Protein AF-A0A7C5JXA9-F1 (afdb_monomer)

InterPro domains:
  IPR003789 Aspartyl/glutamyl-tRNA amidotransferase subunit B-like [SSF89095] (202-344)
  IPR004115 GAD-like domain superfamily [G3DSA:3.30.1360.30] (1-124)
  IPR004115 GAD-like domain superfamily [SSF55261] (2-124)
  IPR004414 Glutamyl-tRNA(Gln) amidotransferase subunit E [MF_00588] (1-349)
  IPR004414 Glutamyl-tRNA(Gln) amidotransferase subunit E [TIGR00134] (2-346)
  IPR014746 Glutamine synthetase/guanido kinase, catalytic domain [SSF55931] (112-173)
  IPR017959 Aspartyl/glutamyl-tRNA(Asn/Gln) amidotransferase, subunit B /E [PTHR11659] (78-347)
  IPR018027 Asn/Gln amidotransferase [PF02637] (205-344)
  IPR018027 Asn/Gln amidotransferase [SM00845] (204-344)
  IPR023168 Aspartyl/glutamyl-tRNA(Asn/Gln) amidotransferase, C-terminal, domain 2 [G3DSA:1.10.10.410] (286-344)
  IPR029351 GAD domain [PF02938] (19-110)
  IPR042114 Aspartyl/glutamyl-tRNA(Asn/Gln) amidotransferase, C-terminal, domain 1 [G3DSA:1.10.150.380] (173-229)

Solvent-accessible surface area (backbone atoms only — not comparable to full-atom values): 19670 Å² total; per-residue (Å²): 141,70,73,44,83,49,40,76,74,47,73,81,48,67,14,68,67,53,46,55,29,45,77,72,75,23,38,32,39,33,35,80,40,81,70,37,48,66,50,40,54,33,74,78,48,96,96,38,28,47,44,51,56,29,28,48,56,16,44,84,60,36,95,59,64,46,45,52,64,69,51,72,42,82,45,44,49,62,69,50,53,51,52,49,40,59,74,67,66,55,55,94,44,30,25,43,41,37,28,67,27,47,62,72,46,26,51,54,21,52,50,39,30,51,51,47,52,61,38,55,77,77,46,87,74,82,59,37,61,42,82,43,98,87,74,50,69,41,75,72,47,69,58,81,74,86,84,87,83,76,84,70,80,92,56,76,88,83,82,83,50,70,68,59,51,51,52,49,67,73,65,58,78,77,53,70,69,57,50,30,52,44,38,32,72,76,54,68,32,57,65,68,53,33,43,49,31,51,75,69,72,41,45,66,62,47,52,54,41,43,75,70,70,45,58,54,60,55,52,47,43,47,66,50,53,47,50,58,60,40,52,82,81,39,55,54,86,49,51,48,72,64,48,52,53,46,44,52,47,37,41,75,71,64,40,34,23,86,70,25,52,59,60,42,52,50,48,29,23,77,41,57,88,55,50,46,63,57,47,27,59,76,70,56,22,42,47,58,53,71,70,59,50,47,52,53,41,48,50,54,47,63,79,37,45,71,54,34,70,75,43,43,80,75,34,48,68,61,50,49,53,53,40,47,62,77,39,59,23,20,50,50,68,67,59,52,51,52,51,52,52,52,52,52,53,68,72,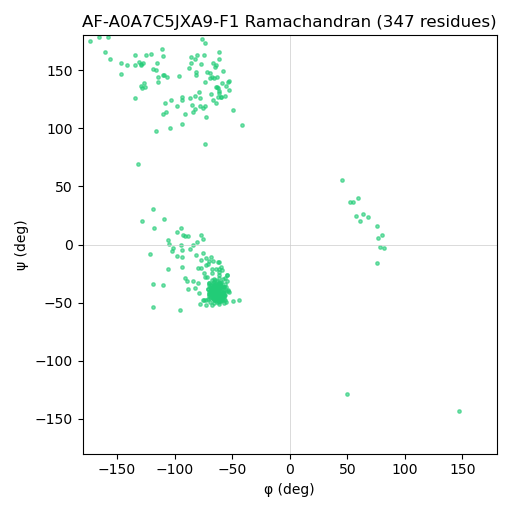64,106

Foldseek 3Di:
DDKDFLQVLCCPFQQPVQVVLVVVVWTKIKDKDALCPPQQQDDPDVVDGVLQQLQLQLVVQAVGKDKPNVPPDNRGDPSSVVVVCVRVVGDPRMMMMMDTHHPVSRVVSVVSSVVSSVVVVVPDDAADWDADPVRDTGGDGHDDDDDDDDDDPVDDDDDCDPVNVVVCVVPPDDDLVVQLVCCCVPQVEDSVLSNQCSVVVVSVLLVVLVVVVDRSNLSSCLVRPLLVVCVVPAQLVLQDSQLVVQLSVCVVVQQWESLCSNQLSNVCRVVVVDHSVVSCVVVVLTADDLVVLLVLLVVLCVVCLVVLQVQQCNCLVVSLVVSCVVCVGHHYSVSNSVSNNVVSVVSND

Organism: Thermococcus litoralis (NCBI:txid2265)

Nearest PDB structures (foldseek):
  1zq1-assembly1_D  TM=9.536E-01  e=1.891E-26  Pyrococcus abyssi
  2d6f-assembly1_D  TM=9.161E-01  e=2.394E-18  Methanothermobacter thermautotrophicus
  2d6f-assembly1_C  TM=8.896E-01  e=1.105E-17  Methanothermobacter thermautotrophicus
  3ip4-assembly1_B  TM=4.953E-01  e=8.836E-10  Staphylococcus aureus subsp. aureus Mu50
  3al0-assembly1_B  TM=5.264E-01  e=2.854E-09  Thermotoga maritima MSB8

Radius of gyration: 37.49 Å; Cα contacts (8 Å, |Δi|>4): 464; chains: 1; bounding box: 79×68×91 Å

Sequence (349 aa):
EEFYDVTDIFSNTGSKIIARALKKGSKVLAIKLPKFRGLIGFEIQPGRRLGTEMADRARKYVKGIFHIDELPNYGITQEEVDKVIERLNLGEFDAFVLVAAEEEIAKKALREVLQRAKEAIRGVPEETRRALPDGNTQYMRPLPGKARMYPETDIPPIFISEELKREILKNLPEYPQARVERYVKEYGIDKSLAQTLVDDERDELFEQLIAMSVKPSLAASILVVVLKGLKKEVPIENITEEHIKDAFKLLLDNRIAKEAFEEIFKELALHPEKTALQVAEEKGLTLLSEEEVEKIVEEVVRENIDVIKAKGMGAMGMLMGRAMAKLRGKADGKLVSQLVRKKIQEFSS

Structure (mmCIF, N/CA/C/O backbone):
data_AF-A0A7C5JXA9-F1
#
_entry.id   AF-A0A7C5JXA9-F1
#
loop_
_atom_site.group_PDB
_atom_site.id
_atom_site.type_symbol
_atom_site.label_atom_id
_atom_site.label_alt_id
_atom_site.label_comp_id
_atom_site.label_asym_id
_atom_site.label_entity_id
_atom_site.label_seq_id
_atom_site.pdbx_PDB_ins_code
_atom_site.Cartn_x
_atom_site.Cartn_y
_atom_site.Cartn_z
_atom_site.occupancy
_atom_site.B_iso_or_equiv
_atom_site.auth_seq_id
_atom_site.auth_comp_id
_atom_site.auth_asym_id
_atom_site.auth_atom_id
_atom_site.pdbx_PDB_model_num
ATOM 1 N N . GLU A 1 1 ? 25.006 -5.377 -38.610 1.00 71.50 1 GLU A N 1
ATOM 2 C CA . GLU A 1 1 ? 24.738 -4.322 -37.609 1.00 71.50 1 GLU A CA 1
ATOM 3 C C . GLU A 1 1 ? 25.428 -3.064 -38.101 1.00 71.50 1 GLU A C 1
ATOM 5 O O . GLU A 1 1 ? 26.555 -2.795 -37.715 1.00 71.50 1 GLU A O 1
ATOM 10 N N . GLU A 1 2 ? 24.807 -2.375 -39.053 1.00 88.94 2 GLU A N 1
ATOM 11 C CA . GLU A 1 2 ? 25.381 -1.167 -39.651 1.00 88.94 2 GLU A CA 1
ATOM 12 C C . GLU A 1 2 ? 24.674 0.052 -39.058 1.00 88.94 2 GLU A C 1
ATOM 14 O O . GLU A 1 2 ? 23.443 0.125 -39.076 1.00 88.94 2 GLU A O 1
ATOM 19 N N . PHE A 1 3 ? 25.456 0.970 -38.488 1.00 94.69 3 PHE 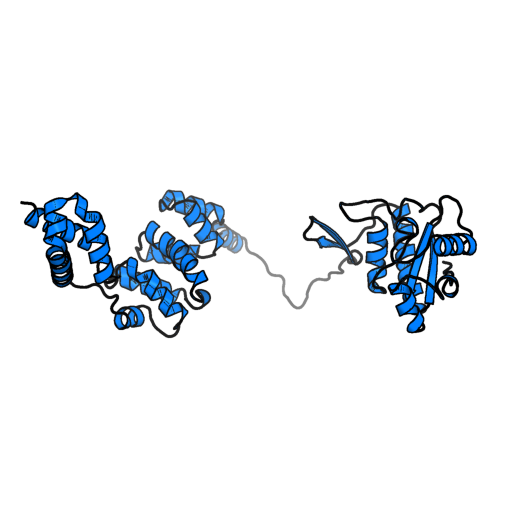A N 1
ATOM 20 C CA . PHE A 1 3 ? 24.978 2.258 -37.990 1.00 94.69 3 PHE A CA 1
ATOM 21 C C . PHE A 1 3 ? 25.482 3.338 -38.939 1.00 94.69 3 PHE A C 1
ATOM 23 O O . PHE A 1 3 ? 26.689 3.467 -39.138 1.00 94.69 3 PHE A O 1
ATOM 30 N N . TYR A 1 4 ? 24.562 4.097 -39.519 1.00 96.00 4 TYR A N 1
ATOM 31 C CA . TYR A 1 4 ? 24.881 5.133 -40.492 1.00 96.00 4 TYR A CA 1
ATOM 32 C C . TYR A 1 4 ? 25.016 6.468 -39.769 1.00 96.00 4 TYR A C 1
ATOM 34 O O . TYR A 1 4 ? 24.114 6.866 -39.030 1.00 96.00 4 TYR A O 1
ATOM 42 N N . ASP A 1 5 ? 26.137 7.155 -39.970 1.00 95.94 5 ASP A N 1
ATOM 43 C CA . ASP A 1 5 ? 26.289 8.533 -39.512 1.00 95.94 5 ASP A CA 1
ATOM 44 C C . ASP A 1 5 ? 25.490 9.449 -40.448 1.00 95.94 5 ASP A C 1
ATOM 46 O O . ASP A 1 5 ? 25.725 9.502 -41.657 1.00 95.94 5 ASP A O 1
ATOM 50 N N . VAL A 1 6 ? 24.486 10.116 -39.886 1.00 96.06 6 VAL A N 1
ATOM 51 C CA . VAL A 1 6 ? 23.594 11.038 -40.600 1.00 96.06 6 VAL A CA 1
ATOM 52 C C . VAL A 1 6 ? 23.701 12.457 -40.041 1.00 96.06 6 VAL A C 1
ATOM 54 O O . VAL A 1 6 ? 22.847 13.295 -40.311 1.00 96.06 6 VAL A O 1
ATOM 57 N N . THR A 1 7 ? 24.740 12.737 -39.248 1.00 94.88 7 THR A N 1
ATOM 58 C CA . THR A 1 7 ? 24.929 14.006 -38.529 1.00 94.88 7 THR A CA 1
ATOM 59 C C . THR A 1 7 ? 24.895 15.218 -39.463 1.00 94.88 7 THR A C 1
ATOM 61 O O . THR A 1 7 ? 24.274 16.229 -39.137 1.00 94.88 7 THR A O 1
ATOM 64 N N . ASP A 1 8 ? 25.501 15.113 -40.644 1.00 94.00 8 ASP A N 1
ATOM 65 C CA . ASP A 1 8 ? 25.575 16.184 -41.640 1.00 94.00 8 ASP A CA 1
ATOM 66 C C . ASP A 1 8 ? 24.194 16.619 -42.159 1.00 94.00 8 ASP A C 1
ATOM 68 O O . ASP A 1 8 ? 23.986 17.818 -42.359 1.00 94.00 8 ASP A O 1
ATOM 72 N N . ILE A 1 9 ? 23.227 15.696 -42.275 1.00 94.25 9 ILE A N 1
ATOM 73 C CA . ILE A 1 9 ? 21.845 16.005 -42.694 1.00 94.25 9 ILE A CA 1
ATOM 74 C C . ILE A 1 9 ? 21.184 16.978 -41.710 1.00 94.25 9 ILE A C 1
ATOM 76 O O . ILE A 1 9 ? 20.426 17.852 -42.123 1.00 94.25 9 ILE A O 1
ATOM 80 N N . PHE A 1 10 ? 21.522 16.874 -40.422 1.00 93.81 10 PHE A N 1
ATOM 81 C CA . PHE A 1 10 ? 20.908 17.650 -39.346 1.00 93.81 10 PHE A CA 1
ATOM 82 C C . PHE A 1 10 ? 21.714 18.887 -38.927 1.00 93.81 10 PHE A C 1
ATOM 84 O O . PHE A 1 10 ? 21.387 19.514 -37.919 1.00 93.81 10 PHE A O 1
ATOM 91 N N . SER A 1 11 ? 22.744 19.278 -39.686 1.00 87.06 11 SER A N 1
ATOM 92 C CA . SER A 1 11 ? 23.621 20.412 -39.339 1.00 87.06 11 SER A CA 1
ATOM 93 C C . SER A 1 11 ? 22.858 21.728 -39.122 1.00 87.06 11 SER A C 1
ATOM 95 O O . SER A 1 11 ? 23.221 22.513 -38.250 1.00 87.06 11 SER A O 1
ATOM 97 N N . ASN A 1 12 ? 21.770 21.936 -39.874 1.00 87.88 12 ASN A N 1
ATOM 98 C CA . ASN A 1 12 ? 20.908 23.122 -39.807 1.00 87.88 12 ASN A CA 1
ATOM 99 C C . ASN A 1 12 ? 19.460 22.783 -39.411 1.00 87.88 12 ASN A C 1
ATOM 101 O O . ASN A 1 12 ? 18.526 23.460 -39.839 1.00 87.88 12 ASN A O 1
ATOM 105 N N . THR A 1 13 ? 19.261 21.730 -38.615 1.00 90.44 13 THR A N 1
ATOM 106 C CA . THR A 1 13 ? 17.910 21.250 -38.301 1.00 90.44 13 THR A CA 1
ATOM 107 C C . THR A 1 13 ? 17.088 22.212 -37.448 1.00 90.44 13 THR A C 1
ATOM 109 O O . THR A 1 13 ? 17.591 22.846 -36.514 1.00 90.44 13 THR A O 1
ATOM 112 N N . GLY A 1 14 ? 15.781 22.264 -37.722 1.00 88.19 14 GLY A N 1
ATOM 113 C CA . GLY A 1 14 ? 14.794 22.952 -36.885 1.00 88.19 14 GLY A CA 1
ATOM 114 C C . GLY A 1 14 ? 14.540 22.248 -35.545 1.00 88.19 14 GLY A C 1
ATOM 115 O O . GLY A 1 14 ? 13.965 22.839 -34.622 1.00 88.19 14 GLY A O 1
ATOM 116 N N . SER A 1 15 ? 14.987 20.996 -35.391 1.00 92.44 15 SER A N 1
ATOM 117 C CA . SER A 1 15 ? 14.797 20.228 -34.166 1.00 92.44 15 SER A CA 1
ATOM 118 C C . SER A 1 15 ? 15.696 20.729 -33.037 1.00 92.44 15 SER A C 1
ATOM 120 O O . SER A 1 15 ? 16.905 20.489 -32.995 1.00 92.44 15 SER A O 1
ATOM 122 N N . LYS A 1 16 ? 15.083 21.359 -32.027 1.00 92.00 16 LYS A N 1
ATOM 123 C CA . LYS A 1 16 ? 15.790 21.833 -30.822 1.00 92.00 16 LYS A CA 1
ATOM 124 C C . LYS A 1 16 ? 16.522 20.709 -30.082 1.00 92.00 16 LYS A C 1
ATOM 126 O O . LYS A 1 16 ? 17.511 20.983 -29.404 1.00 92.00 16 LYS A O 1
ATOM 131 N N . ILE A 1 17 ? 16.026 19.473 -30.160 1.00 91.00 17 ILE A N 1
ATOM 132 C CA . ILE A 1 17 ? 16.600 18.320 -29.454 1.00 91.00 17 ILE A CA 1
ATOM 133 C C . ILE A 1 17 ? 17.916 17.914 -30.121 1.00 91.00 17 ILE A C 1
ATOM 135 O O . ILE A 1 17 ? 18.947 17.863 -29.448 1.00 91.00 17 ILE A O 1
ATOM 139 N N . ILE A 1 18 ? 17.892 17.710 -31.441 1.00 91.62 18 ILE A N 1
ATOM 140 C CA . ILE A 1 18 ? 19.070 17.317 -32.220 1.00 91.62 18 ILE A CA 1
ATOM 141 C C . ILE A 1 18 ? 20.102 18.449 -32.241 1.00 91.62 18 ILE A C 1
ATOM 143 O O . ILE A 1 18 ? 21.260 18.218 -31.903 1.00 91.62 18 ILE A O 1
ATOM 147 N N . ALA A 1 19 ? 19.687 19.695 -32.496 1.00 91.62 19 ALA A N 1
ATOM 148 C CA . ALA A 1 19 ? 20.597 20.843 -32.507 1.00 91.62 19 ALA A CA 1
ATOM 149 C C . ALA A 1 19 ? 21.341 21.026 -31.169 1.00 91.62 19 ALA A C 1
ATOM 151 O O . ALA A 1 19 ? 22.521 21.379 -31.140 1.00 91.62 19 ALA A O 1
ATOM 152 N N . ARG A 1 20 ? 20.680 20.759 -30.031 1.00 91.19 20 ARG A N 1
ATOM 153 C CA . ARG A 1 20 ? 21.328 20.785 -28.707 1.00 91.19 20 ARG A CA 1
ATOM 154 C C . ARG A 1 20 ? 22.328 19.650 -28.515 1.00 91.19 20 ARG A C 1
ATOM 156 O O . ARG A 1 20 ? 23.333 19.873 -27.847 1.00 91.19 20 ARG A O 1
ATOM 163 N N . ALA A 1 21 ? 22.050 18.459 -29.043 1.00 90.31 21 ALA A N 1
ATOM 164 C CA . ALA A 1 21 ? 22.989 17.343 -29.001 1.00 90.31 21 ALA A CA 1
ATOM 165 C C . ALA A 1 21 ? 24.238 17.662 -29.843 1.00 90.31 21 ALA A C 1
ATOM 167 O O . ALA A 1 21 ? 25.355 17.576 -29.337 1.00 90.31 21 ALA A O 1
ATOM 168 N N . LEU A 1 22 ? 24.054 18.148 -31.075 1.00 91.19 22 LEU A N 1
ATOM 169 C CA . LEU A 1 22 ? 25.149 18.514 -31.981 1.00 91.19 22 LEU A CA 1
ATOM 170 C C . LEU A 1 22 ? 26.058 19.608 -31.402 1.00 91.19 22 LEU A C 1
ATOM 172 O O . LEU A 1 22 ? 27.278 19.482 -31.443 1.00 91.19 22 LEU A O 1
ATOM 176 N N . LYS A 1 23 ? 25.489 20.636 -30.753 1.00 90.56 23 LYS A N 1
ATOM 177 C CA . LYS A 1 23 ? 26.272 21.681 -30.057 1.00 90.56 23 LYS A CA 1
ATOM 178 C C . LYS A 1 23 ? 27.184 21.146 -28.948 1.00 90.56 23 LYS A C 1
ATOM 180 O O . LYS A 1 23 ? 28.132 21.823 -28.571 1.00 90.56 23 LYS A O 1
ATOM 185 N N . LYS A 1 24 ? 26.895 19.958 -28.411 1.00 89.31 24 LYS A N 1
ATOM 186 C CA . LYS A 1 24 ? 27.712 19.279 -27.394 1.00 89.31 24 LYS A CA 1
ATOM 187 C C . LYS A 1 24 ? 28.732 18.306 -27.998 1.00 89.31 24 LYS A C 1
ATOM 189 O O . LYS A 1 24 ? 29.322 17.533 -27.253 1.00 89.31 24 LYS A O 1
ATOM 194 N N . GLY A 1 25 ? 28.905 18.296 -29.322 1.00 88.62 25 GLY A N 1
ATOM 195 C CA . GLY A 1 25 ? 29.781 17.351 -30.021 1.00 88.62 25 GLY A CA 1
ATOM 196 C C . GLY A 1 25 ? 29.205 15.936 -30.143 1.00 88.62 25 GLY A C 1
ATOM 197 O O . GLY A 1 25 ? 29.945 14.996 -30.410 1.00 88.62 25 GLY A O 1
ATOM 198 N N . SER A 1 26 ? 27.897 15.758 -29.920 1.00 93.75 26 SER A N 1
ATOM 199 C CA . SER A 1 26 ? 27.219 14.478 -30.170 1.00 93.75 26 SER A CA 1
ATOM 200 C C . SER A 1 26 ? 27.012 14.236 -31.666 1.00 93.75 26 SER A C 1
ATOM 202 O O . SER A 1 26 ? 27.042 15.176 -32.458 1.00 93.75 26 SER A O 1
ATOM 204 N N . LYS A 1 27 ? 26.737 12.984 -32.037 1.00 94.81 27 LYS A N 1
ATOM 205 C CA . LYS A 1 27 ? 26.409 12.573 -33.407 1.00 94.81 27 LYS A CA 1
ATOM 206 C C . LYS A 1 27 ? 24.943 12.172 -33.525 1.00 94.81 27 LYS A C 1
ATOM 208 O O . LYS A 1 27 ? 24.283 11.882 -32.523 1.00 94.81 27 LYS A O 1
ATOM 213 N N . VAL A 1 28 ? 24.440 12.137 -34.755 1.00 96.31 28 VAL A N 1
ATOM 214 C CA . VAL A 1 28 ? 23.142 11.540 -35.083 1.00 96.31 28 VAL A CA 1
ATOM 215 C C . VAL A 1 28 ? 23.403 10.271 -35.870 1.00 96.31 28 VAL A C 1
ATOM 217 O O . VAL A 1 28 ? 23.894 10.316 -36.995 1.00 96.31 28 VAL A O 1
ATOM 220 N N . LEU A 1 29 ? 23.088 9.135 -35.257 1.00 97.44 29 LEU A N 1
ATOM 221 C CA . LEU A 1 29 ? 23.235 7.829 -35.884 1.00 97.44 29 LEU A CA 1
ATOM 222 C C . LEU A 1 29 ? 21.866 7.274 -36.258 1.00 97.44 29 LEU A C 1
ATOM 224 O O . LEU A 1 29 ? 20.896 7.443 -35.515 1.00 97.44 29 LEU A O 1
ATOM 228 N N . ALA A 1 30 ? 21.815 6.579 -37.387 1.00 97.12 30 ALA A N 1
ATOM 229 C CA . ALA A 1 30 ? 20.631 5.924 -37.910 1.00 97.12 30 ALA A CA 1
ATOM 230 C C . ALA A 1 30 ? 20.839 4.412 -38.027 1.00 97.12 30 ALA A C 1
ATOM 232 O O . ALA A 1 30 ? 21.949 3.935 -38.273 1.00 97.12 30 ALA A O 1
ATOM 233 N N . ILE A 1 31 ? 19.750 3.657 -37.910 1.00 96.88 31 ILE A N 1
ATOM 234 C CA . ILE A 1 31 ? 19.709 2.239 -38.266 1.00 96.88 31 ILE A CA 1
ATOM 235 C C . ILE A 1 31 ? 18.568 1.964 -39.240 1.00 96.88 31 ILE A C 1
ATOM 237 O O . ILE A 1 31 ? 17.464 2.478 -39.063 1.00 96.88 31 ILE A O 1
ATOM 241 N N . LYS A 1 32 ? 18.836 1.124 -40.243 1.00 96.75 32 LYS A N 1
ATOM 242 C CA . LYS A 1 32 ? 17.836 0.588 -41.171 1.00 96.75 32 LYS A CA 1
ATOM 243 C C . LYS A 1 32 ? 17.124 -0.616 -40.549 1.00 96.75 32 LYS A C 1
ATOM 245 O O . LYS A 1 32 ? 17.775 -1.573 -40.133 1.00 96.75 32 LYS A O 1
ATOM 250 N N . LEU A 1 33 ? 15.793 -0.590 -40.536 1.00 96.38 33 LEU A N 1
ATOM 251 C CA . LEU A 1 33 ? 14.917 -1.698 -40.150 1.00 96.38 33 LEU A CA 1
ATOM 252 C C . LEU A 1 33 ? 14.084 -2.127 -41.374 1.00 96.38 33 LEU A C 1
ATOM 254 O O . LEU A 1 33 ? 13.076 -1.487 -41.686 1.00 96.38 33 LEU A O 1
ATOM 258 N N . PRO A 1 34 ? 14.501 -3.178 -42.105 1.00 95.75 34 PRO A N 1
ATOM 259 C CA . PRO A 1 34 ? 13.807 -3.593 -43.319 1.00 95.75 34 PRO A CA 1
ATOM 260 C C . PRO A 1 34 ? 12.371 -4.050 -43.048 1.00 95.75 34 PRO A C 1
ATOM 262 O O . PRO A 1 34 ? 12.151 -4.826 -42.121 1.00 95.75 34 PRO A O 1
ATOM 265 N N . LYS A 1 35 ? 11.411 -3.624 -43.876 1.00 96.19 35 LYS A N 1
ATOM 266 C CA . LYS A 1 35 ? 9.973 -3.965 -43.756 1.00 96.19 35 LYS A CA 1
ATOM 267 C C . LYS A 1 35 ? 9.270 -3.528 -42.453 1.00 96.19 35 LYS A C 1
ATOM 269 O O . LYS A 1 35 ? 8.227 -4.082 -42.117 1.00 96.19 35 LYS A O 1
ATOM 274 N N . PHE A 1 36 ? 9.817 -2.562 -41.710 1.00 97.12 36 PHE A N 1
ATOM 275 C CA . PHE A 1 36 ? 9.216 -2.056 -40.463 1.00 97.12 36 PHE A CA 1
ATOM 276 C C . PHE A 1 36 ? 8.340 -0.804 -40.638 1.00 97.12 36 PHE A C 1
ATOM 278 O O . PHE A 1 36 ? 7.792 -0.314 -39.650 1.00 97.12 36 PHE A O 1
ATOM 285 N N . ARG A 1 37 ? 8.198 -0.266 -41.855 1.00 96.44 37 ARG A N 1
ATOM 286 C CA . ARG A 1 37 ? 7.430 0.966 -42.084 1.00 96.44 37 ARG A CA 1
ATOM 287 C C . ARG A 1 37 ? 5.951 0.779 -41.747 1.00 96.44 37 ARG A C 1
ATOM 289 O O . ARG A 1 37 ? 5.355 -0.238 -42.090 1.00 96.44 37 ARG A O 1
ATOM 296 N N . GLY A 1 38 ? 5.375 1.751 -41.048 1.00 95.44 38 GLY A N 1
ATOM 297 C CA . GLY A 1 38 ? 4.012 1.721 -40.512 1.00 95.44 38 GLY A CA 1
ATOM 298 C C . GLY A 1 38 ? 3.837 0.840 -39.270 1.00 95.44 38 GLY A C 1
ATOM 299 O O . GLY A 1 38 ? 2.845 0.990 -38.559 1.00 95.44 38 GLY A O 1
ATOM 300 N N . LEU A 1 39 ? 4.788 -0.053 -38.969 1.00 96.56 39 LEU A N 1
ATOM 301 C CA . LEU A 1 39 ? 4.708 -0.966 -37.827 1.00 96.56 39 LEU A CA 1
ATOM 302 C C . LEU A 1 39 ? 5.300 -0.359 -36.556 1.00 96.56 39 LEU A C 1
ATOM 304 O O . LEU A 1 39 ? 4.823 -0.661 -35.465 1.00 96.56 39 LEU A O 1
ATOM 308 N N . ILE A 1 40 ? 6.316 0.504 -36.661 1.00 96.81 40 ILE A N 1
ATOM 309 C CA . ILE A 1 40 ? 6.914 1.161 -35.488 1.00 96.81 40 ILE A CA 1
ATOM 310 C C . ILE A 1 40 ? 5.904 2.149 -34.891 1.00 96.81 40 ILE A C 1
ATOM 312 O O . ILE A 1 40 ? 5.738 2.216 -33.673 1.00 96.81 40 ILE A O 1
ATOM 316 N N . GLY A 1 41 ? 5.177 2.865 -35.749 1.00 96.31 41 GLY A N 1
ATOM 317 C CA . GLY A 1 41 ? 4.094 3.768 -35.361 1.00 96.31 41 GLY A CA 1
ATOM 318 C C . GLY A 1 41 ? 2.787 3.076 -34.959 1.00 96.31 41 GLY A C 1
ATOM 319 O O . GLY A 1 41 ? 1.879 3.756 -34.481 1.00 96.31 41 GLY A O 1
ATOM 320 N N . PHE A 1 42 ? 2.677 1.754 -35.123 1.00 96.75 42 PHE A N 1
AT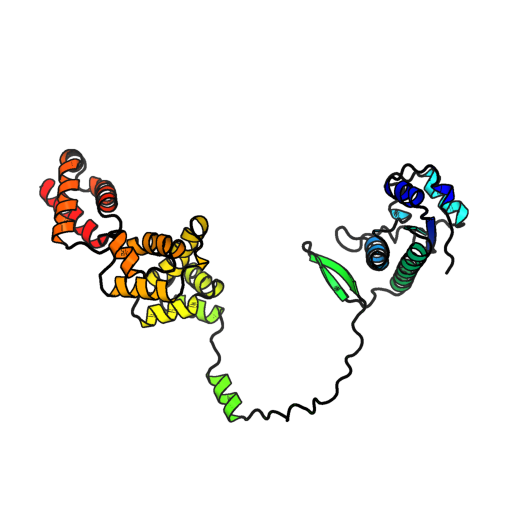OM 321 C CA . PHE A 1 42 ? 1.452 1.019 -34.820 1.00 96.75 42 PHE A CA 1
ATOM 322 C C . PHE A 1 42 ? 1.174 1.000 -33.314 1.00 96.75 42 PHE A C 1
ATOM 324 O O . PHE A 1 42 ? 2.049 0.674 -32.505 1.00 96.75 42 PHE A O 1
ATOM 331 N N . GLU A 1 43 ? -0.053 1.357 -32.943 1.00 97.12 43 GLU A N 1
ATOM 332 C CA . GLU A 1 43 ? -0.506 1.404 -31.557 1.00 97.12 43 GLU A CA 1
ATOM 333 C C . GLU A 1 43 ? -0.819 -0.007 -31.047 1.00 97.12 43 GLU A C 1
ATOM 335 O O . GLU A 1 43 ? -1.662 -0.712 -31.595 1.00 97.12 43 GLU A O 1
ATOM 340 N N . ILE A 1 44 ? -0.105 -0.430 -30.003 1.00 96.25 44 ILE A N 1
ATOM 341 C CA . ILE A 1 44 ? -0.197 -1.780 -29.421 1.00 96.25 44 ILE A CA 1
ATOM 342 C C . ILE A 1 44 ? -0.952 -1.793 -28.086 1.00 96.25 44 ILE A C 1
ATOM 344 O O . ILE A 1 44 ? -1.440 -2.836 -27.660 1.00 96.25 44 ILE A O 1
ATOM 348 N N . GLN A 1 45 ? -1.029 -0.642 -27.418 1.00 95.69 45 GLN A N 1
ATOM 349 C CA . GLN A 1 45 ? -1.842 -0.378 -26.231 1.00 95.69 45 GLN A CA 1
ATOM 350 C C . GLN A 1 45 ? -2.303 1.084 -26.296 1.00 95.69 45 GLN A C 1
ATOM 352 O O . GLN A 1 45 ? -1.598 1.877 -26.920 1.00 95.69 45 GLN A O 1
ATOM 357 N N . PRO A 1 46 ? -3.411 1.475 -25.640 1.00 96.81 46 PRO A N 1
ATOM 358 C CA . PRO A 1 46 ? -3.870 2.863 -25.635 1.00 96.81 46 PRO A CA 1
ATOM 359 C C . PRO A 1 46 ? -2.739 3.845 -25.290 1.00 96.81 46 PRO A C 1
ATOM 361 O O . PRO A 1 46 ? -2.173 3.795 -24.198 1.00 96.81 46 PRO A O 1
ATOM 364 N N . GLY A 1 47 ? -2.370 4.708 -26.239 1.00 94.50 47 GLY A N 1
ATOM 365 C CA . GLY A 1 47 ? -1.297 5.696 -26.096 1.00 94.50 47 GLY A CA 1
ATOM 366 C C . GLY A 1 47 ? 0.140 5.159 -26.208 1.00 94.50 47 GLY A C 1
ATOM 367 O O . GLY A 1 47 ? 1.084 5.930 -26.018 1.00 94.50 47 GLY A O 1
ATOM 368 N N . ARG A 1 48 ? 0.348 3.874 -26.531 1.00 96.44 48 ARG A N 1
ATOM 369 C CA . ARG A 1 48 ? 1.676 3.249 -26.677 1.00 96.44 48 ARG A CA 1
ATOM 370 C C . ARG A 1 48 ? 1.819 2.508 -28.003 1.00 96.44 48 ARG A C 1
ATOM 372 O O . ARG A 1 48 ? 0.976 1.709 -28.399 1.00 96.44 48 ARG A O 1
ATOM 379 N N . ARG A 1 49 ? 2.953 2.725 -28.664 1.00 97.50 49 ARG A N 1
ATOM 380 C CA . ARG A 1 49 ? 3.282 2.153 -29.978 1.00 97.50 49 ARG A CA 1
ATOM 381 C C . ARG A 1 49 ? 4.406 1.133 -29.870 1.00 97.50 49 ARG A C 1
ATOM 383 O O . ARG A 1 49 ? 5.116 1.097 -28.863 1.00 97.50 49 ARG A O 1
ATOM 390 N N . LEU A 1 50 ? 4.652 0.363 -30.928 1.00 97.31 50 LEU A N 1
ATOM 391 C CA . LEU A 1 50 ? 5.856 -0.473 -31.000 1.00 97.31 50 LEU A CA 1
ATOM 392 C C . LEU A 1 50 ? 7.142 0.365 -30.837 1.00 97.31 50 LEU A C 1
ATOM 394 O O . LEU A 1 50 ? 8.080 -0.055 -30.157 1.00 97.31 50 LEU A O 1
ATOM 398 N N . GLY A 1 51 ? 7.159 1.587 -31.373 1.00 97.00 51 GLY A N 1
ATOM 399 C CA . GLY A 1 51 ? 8.226 2.567 -31.167 1.00 97.00 51 GLY A CA 1
ATOM 400 C C . GLY A 1 51 ? 8.419 2.950 -29.699 1.00 97.00 51 GLY A C 1
ATOM 401 O O . GLY A 1 51 ? 9.552 3.146 -29.265 1.00 97.00 51 GLY A O 1
ATOM 402 N N . THR A 1 52 ? 7.352 2.958 -28.892 1.00 96.94 52 THR A N 1
ATOM 403 C CA . THR A 1 52 ? 7.442 3.165 -27.438 1.00 96.94 52 THR A CA 1
ATOM 404 C C . THR A 1 52 ? 8.206 2.024 -26.757 1.00 96.94 52 THR A C 1
ATOM 406 O O . THR A 1 52 ? 9.018 2.282 -25.873 1.00 96.94 52 THR A O 1
ATOM 409 N N . GLU A 1 53 ? 8.024 0.777 -27.199 1.00 97.06 53 GLU A N 1
ATOM 410 C CA . GLU A 1 53 ? 8.767 -0.382 -26.676 1.00 97.06 53 GLU A CA 1
ATOM 411 C C . GLU A 1 53 ? 10.249 -0.347 -27.061 1.00 97.06 53 GLU A C 1
ATOM 413 O O . GLU A 1 53 ? 11.125 -0.642 -26.244 1.00 97.06 53 GLU A O 1
ATOM 418 N N . MET A 1 54 ? 10.547 0.059 -28.298 1.00 97.19 54 MET A N 1
ATOM 419 C CA . MET A 1 54 ? 11.924 0.285 -28.746 1.00 97.19 54 MET A CA 1
ATOM 420 C C . MET A 1 54 ? 12.588 1.415 -27.948 1.00 97.19 54 MET A C 1
ATOM 422 O O . MET A 1 54 ? 13.735 1.281 -27.517 1.00 97.19 54 MET A O 1
ATOM 426 N N . ALA A 1 55 ? 11.854 2.501 -27.694 1.00 96.81 55 ALA A N 1
ATOM 427 C CA . ALA A 1 55 ? 12.321 3.622 -26.891 1.00 96.81 55 ALA A CA 1
ATOM 428 C C . ALA A 1 55 ? 12.570 3.221 -25.430 1.00 96.81 55 ALA A C 1
ATOM 430 O O . ALA A 1 55 ? 13.573 3.635 -24.853 1.00 96.81 55 ALA A O 1
ATOM 431 N N . ASP A 1 56 ? 11.705 2.398 -24.831 1.00 96.56 56 ASP A N 1
ATOM 432 C CA . ASP A 1 56 ? 11.869 1.936 -23.449 1.00 96.56 56 ASP A CA 1
ATOM 433 C C . ASP A 1 56 ? 13.125 1.062 -23.278 1.00 96.56 56 ASP A C 1
ATOM 435 O O . ASP A 1 56 ? 13.843 1.211 -22.288 1.00 96.56 56 ASP A O 1
ATOM 439 N N . ARG A 1 57 ? 13.456 0.218 -24.264 1.00 94.81 57 ARG A N 1
ATOM 440 C CA . ARG A 1 57 ? 14.714 -0.556 -24.296 1.00 94.81 57 ARG A CA 1
ATOM 441 C C . ARG A 1 57 ? 15.934 0.353 -24.447 1.00 94.81 57 ARG A C 1
ATOM 443 O O . ARG A 1 57 ? 16.909 0.230 -23.703 1.00 94.81 57 ARG A O 1
ATOM 450 N N . ALA A 1 58 ? 15.848 1.327 -25.351 1.00 96.12 58 ALA A N 1
ATOM 451 C CA . ALA A 1 58 ? 16.891 2.324 -25.562 1.00 96.12 58 ALA A CA 1
ATOM 452 C C . ALA A 1 58 ? 17.067 3.279 -24.367 1.00 96.12 58 ALA A C 1
ATOM 454 O O . ALA A 1 58 ? 18.144 3.865 -24.210 1.00 96.12 58 ALA A O 1
ATOM 455 N N . ARG A 1 59 ? 16.054 3.414 -23.491 1.00 94.25 59 ARG A N 1
ATOM 456 C CA . ARG A 1 59 ? 16.060 4.366 -22.368 1.00 94.25 59 ARG A CA 1
ATOM 457 C C . ARG A 1 59 ? 17.184 4.127 -21.360 1.00 94.25 59 ARG A C 1
ATOM 459 O O . ARG A 1 59 ? 17.598 5.046 -20.658 1.00 94.25 59 ARG A O 1
ATOM 466 N N . LYS A 1 60 ? 17.739 2.913 -21.342 1.00 90.94 60 LYS A N 1
ATOM 467 C CA . LYS A 1 60 ? 18.954 2.581 -20.590 1.00 90.94 60 LYS A CA 1
ATOM 468 C C . LYS A 1 60 ? 20.151 3.471 -20.962 1.00 90.94 60 LYS A C 1
ATOM 470 O O . LYS A 1 60 ? 21.027 3.683 -20.129 1.00 90.94 60 LYS A O 1
ATOM 475 N N . TYR A 1 61 ? 20.194 3.970 -22.197 1.00 94.06 61 TYR A N 1
ATOM 476 C CA . TYR A 1 61 ? 21.316 4.732 -22.745 1.00 94.06 61 TYR A CA 1
ATOM 477 C C . TYR A 1 61 ? 20.931 6.159 -23.155 1.00 94.06 61 TYR A C 1
ATOM 479 O O . TYR A 1 61 ? 21.744 7.069 -23.020 1.00 94.06 61 TYR A O 1
ATOM 487 N N . VAL A 1 62 ? 19.706 6.381 -23.643 1.00 95.12 62 VAL A N 1
ATOM 488 C CA . VAL A 1 62 ? 19.266 7.680 -24.187 1.00 95.12 62 VAL A CA 1
ATOM 489 C C . VAL A 1 62 ? 17.893 8.092 -23.672 1.00 95.12 62 VAL A C 1
ATOM 491 O O . VAL A 1 62 ? 17.146 7.283 -23.152 1.00 95.12 62 VAL A O 1
ATOM 494 N N . LYS A 1 63 ? 17.519 9.369 -23.800 1.00 89.88 63 LYS A N 1
ATOM 495 C CA . LYS A 1 63 ? 16.202 9.838 -23.317 1.00 89.88 63 LYS A CA 1
ATOM 496 C C . LYS A 1 63 ? 15.035 9.392 -24.201 1.00 89.88 63 LYS A C 1
ATOM 498 O O . LYS A 1 63 ? 13.917 9.252 -23.709 1.00 89.88 63 LYS A O 1
ATOM 503 N N . GLY A 1 64 ? 15.301 9.182 -25.483 1.00 92.69 64 GLY A N 1
ATOM 504 C CA . GLY A 1 64 ? 14.326 8.798 -26.490 1.00 92.69 64 GLY A CA 1
ATOM 505 C C . GLY A 1 64 ? 15.016 8.500 -27.815 1.00 92.69 64 GLY A C 1
ATOM 506 O O . GLY A 1 64 ? 16.229 8.682 -27.949 1.00 92.69 64 GLY A O 1
ATOM 507 N N . ILE A 1 65 ? 14.223 8.037 -28.767 1.00 96.62 65 ILE A N 1
ATOM 508 C CA . ILE A 1 65 ? 14.618 7.736 -30.143 1.00 96.62 65 ILE A CA 1
ATOM 509 C C . ILE A 1 65 ? 13.697 8.526 -31.073 1.00 96.62 65 ILE A C 1
ATOM 511 O O . ILE A 1 65 ? 12.642 8.966 -30.620 1.00 96.62 65 ILE A O 1
ATOM 515 N N . PHE A 1 66 ? 14.087 8.685 -32.335 1.00 96.88 66 PHE A N 1
ATOM 516 C CA . PHE A 1 66 ? 13.177 9.150 -33.382 1.00 96.88 66 PHE A CA 1
ATOM 517 C C . PHE A 1 66 ? 12.975 8.042 -34.407 1.00 96.88 66 PHE A C 1
ATOM 519 O O . PHE A 1 66 ? 13.950 7.383 -34.756 1.00 96.88 66 PHE A O 1
ATOM 526 N N . HIS A 1 67 ? 11.772 7.820 -34.924 1.00 97.06 67 HIS A N 1
ATOM 527 C CA . HIS A 1 67 ? 11.551 6.818 -35.974 1.00 97.06 67 HIS A CA 1
ATOM 528 C C . HIS A 1 67 ? 10.743 7.357 -37.150 1.00 97.06 67 HIS A C 1
ATOM 530 O O . HIS A 1 67 ? 9.984 8.305 -37.013 1.00 97.06 67 HIS A O 1
ATOM 536 N N . ILE A 1 68 ? 10.881 6.735 -38.321 1.00 96.25 68 ILE A N 1
ATOM 537 C CA . ILE A 1 68 ? 10.240 7.229 -39.550 1.00 96.25 68 ILE A CA 1
ATOM 538 C C . ILE A 1 68 ? 8.719 7.437 -39.407 1.00 96.25 68 ILE A C 1
ATOM 540 O O . ILE A 1 68 ? 8.211 8.446 -39.869 1.00 96.25 68 ILE A O 1
ATOM 544 N N . ASP A 1 69 ? 8.005 6.540 -38.715 1.00 95.44 69 ASP A N 1
ATOM 545 C CA . ASP A 1 69 ? 6.533 6.600 -38.631 1.00 95.44 69 ASP A CA 1
ATOM 546 C C . ASP A 1 69 ? 5.979 7.735 -37.745 1.00 95.44 69 ASP A C 1
ATOM 548 O O . ASP A 1 69 ? 4.776 7.979 -37.750 1.00 95.44 69 ASP A O 1
ATOM 552 N N . GLU A 1 70 ? 6.819 8.413 -36.955 1.00 94.00 70 GLU A N 1
ATOM 553 C CA . GLU A 1 70 ? 6.421 9.605 -36.183 1.00 94.00 70 GLU A CA 1
ATOM 554 C C . GLU A 1 70 ? 6.950 10.908 -36.799 1.00 94.00 70 GLU A C 1
ATOM 556 O O . GLU A 1 70 ? 6.714 11.982 -36.244 1.00 94.00 70 GLU A O 1
ATOM 561 N N . LEU A 1 71 ? 7.666 10.819 -37.927 1.00 92.62 71 LEU A N 1
ATOM 562 C CA . LEU A 1 71 ? 8.247 11.940 -38.659 1.00 92.62 71 LEU A CA 1
ATOM 563 C C . LEU A 1 71 ? 7.491 12.153 -39.987 1.00 92.62 71 LEU A C 1
ATOM 565 O O . LEU A 1 71 ? 7.043 11.177 -40.587 1.00 92.62 71 LEU A O 1
ATOM 569 N N . PRO A 1 72 ? 7.340 13.400 -40.472 1.00 90.00 72 PRO A N 1
ATOM 570 C CA . PRO A 1 72 ? 7.957 14.642 -39.996 1.00 90.00 72 PRO A CA 1
ATOM 571 C C . PRO A 1 72 ? 7.281 15.205 -38.735 1.00 90.00 72 PRO A C 1
ATOM 573 O O . PRO A 1 72 ? 6.072 15.423 -38.695 1.00 90.00 72 PRO A O 1
ATOM 576 N N . ASN A 1 73 ? 8.073 15.455 -37.689 1.00 91.25 73 ASN A N 1
ATOM 577 C CA . ASN A 1 73 ? 7.630 16.032 -36.416 1.00 91.25 73 ASN A CA 1
ATOM 578 C C . ASN A 1 73 ? 8.851 16.502 -35.599 1.00 91.25 73 ASN A C 1
ATOM 580 O O . ASN A 1 73 ? 9.993 16.361 -36.031 1.00 91.25 73 ASN A O 1
ATOM 584 N N . TYR A 1 74 ? 8.644 17.077 -34.411 1.00 88.62 74 TYR A N 1
ATOM 585 C CA . TYR A 1 74 ? 9.711 17.490 -33.481 1.00 88.62 74 TYR A CA 1
ATOM 586 C C . TYR A 1 74 ? 10.732 18.483 -34.072 1.00 88.62 74 TYR A C 1
ATOM 588 O O . TYR A 1 74 ? 11.869 18.580 -33.595 1.00 88.62 74 TYR A O 1
ATOM 596 N N . GLY A 1 75 ? 10.321 19.240 -35.095 1.00 88.50 75 GLY A N 1
ATOM 597 C CA . GLY A 1 75 ? 11.165 20.183 -35.832 1.00 88.50 75 GLY A CA 1
ATOM 598 C C . GLY A 1 75 ? 12.062 19.545 -36.898 1.00 88.50 75 GLY A C 1
ATOM 599 O O . GLY A 1 75 ? 12.901 20.255 -37.440 1.00 88.50 75 GLY A O 1
ATOM 600 N N . ILE A 1 76 ? 11.896 18.247 -37.180 1.00 93.44 76 ILE A N 1
ATOM 601 C CA . ILE A 1 76 ? 12.542 17.553 -38.299 1.00 93.44 76 ILE A CA 1
ATOM 602 C C . ILE A 1 76 ? 11.672 17.722 -39.547 1.00 93.44 76 ILE A C 1
ATOM 604 O O . ILE A 1 76 ? 10.472 17.435 -39.505 1.00 93.44 76 ILE A O 1
ATOM 608 N N . THR A 1 77 ? 12.256 18.211 -40.640 1.00 94.38 77 THR A N 1
ATOM 609 C CA . THR A 1 77 ? 11.522 18.496 -41.886 1.00 94.38 77 THR A CA 1
ATOM 610 C C . THR A 1 77 ? 11.398 17.257 -42.771 1.00 94.38 77 THR A C 1
ATOM 612 O O . THR A 1 77 ? 12.166 16.304 -42.641 1.00 94.38 77 THR A O 1
ATOM 615 N N . GLN A 1 78 ? 10.448 17.271 -43.713 1.00 94.38 78 GLN A N 1
ATOM 616 C CA . GLN A 1 78 ? 10.326 16.193 -44.700 1.00 94.38 78 GLN A CA 1
ATOM 617 C C . GLN A 1 78 ? 11.602 16.057 -45.547 1.00 94.38 78 GLN A C 1
ATOM 619 O O . GLN A 1 78 ? 12.051 14.946 -45.788 1.00 94.38 78 GLN A O 1
ATOM 624 N N . GLU A 1 79 ? 12.253 17.171 -45.896 1.00 94.50 79 GLU A N 1
ATOM 625 C CA . GLU A 1 79 ? 13.528 17.158 -46.628 1.00 94.50 79 GLU A CA 1
ATOM 626 C C . GLU A 1 79 ? 14.646 16.430 -45.863 1.00 94.50 79 GLU A C 1
ATOM 628 O O . GLU A 1 79 ? 15.471 15.742 -46.463 1.00 94.50 79 GLU A O 1
ATOM 633 N N . GLU A 1 80 ? 14.701 16.575 -44.535 1.00 95.12 80 GLU A N 1
ATOM 634 C CA . GLU A 1 80 ? 15.659 15.846 -43.696 1.00 95.12 80 GLU A CA 1
ATOM 635 C C . GLU A 1 80 ? 15.337 14.350 -43.663 1.00 95.12 80 GLU A C 1
ATOM 637 O O . GLU A 1 80 ? 16.245 13.525 -43.770 1.00 95.12 80 GLU A O 1
ATOM 642 N N . VAL A 1 81 ? 14.052 13.994 -43.565 1.00 95.38 81 VAL A N 1
ATOM 643 C CA . VAL A 1 81 ? 13.589 12.600 -43.631 1.00 95.38 81 VAL A CA 1
ATOM 644 C C . VAL A 1 81 ? 13.964 11.968 -44.974 1.00 95.38 81 VAL A C 1
ATOM 646 O O . VAL A 1 81 ? 14.534 10.877 -44.988 1.00 95.38 81 VAL A O 1
ATOM 649 N N . ASP A 1 82 ? 13.723 12.662 -46.087 1.00 95.06 82 ASP A N 1
ATOM 650 C CA . ASP A 1 82 ? 14.011 12.173 -47.439 1.00 95.06 82 ASP A CA 1
ATOM 651 C C . ASP A 1 82 ? 15.517 11.957 -47.658 1.00 95.06 82 ASP A C 1
ATOM 653 O O . ASP A 1 82 ? 15.927 10.925 -48.190 1.00 95.06 82 ASP A O 1
ATOM 657 N N . LYS A 1 83 ? 16.369 12.857 -47.146 1.00 96.06 83 LYS A N 1
ATOM 658 C CA . LYS A 1 83 ? 17.834 12.684 -47.174 1.00 96.06 83 LYS A CA 1
ATOM 659 C C . LYS A 1 83 ? 18.303 11.463 -46.380 1.00 96.06 83 LYS A C 1
ATOM 661 O O . LYS A 1 83 ? 19.257 10.794 -46.781 1.00 96.06 83 LYS A O 1
ATOM 666 N N . VAL A 1 84 ? 17.660 11.160 -45.248 1.00 95.44 84 VAL A N 1
ATOM 667 C CA . VAL A 1 84 ? 17.963 9.945 -44.472 1.00 95.44 84 VAL A CA 1
ATOM 668 C C . VAL A 1 84 ? 17.531 8.698 -45.250 1.00 95.44 84 VAL A C 1
ATOM 670 O O . VAL A 1 84 ? 18.296 7.736 -45.314 1.00 95.44 84 VAL A O 1
ATOM 673 N N . ILE A 1 85 ? 16.350 8.717 -45.877 1.00 95.31 85 ILE A N 1
ATOM 674 C CA . ILE A 1 85 ? 15.848 7.629 -46.738 1.00 95.31 85 ILE A CA 1
ATOM 675 C C . ILE A 1 85 ? 16.836 7.335 -47.873 1.00 95.31 85 ILE A C 1
ATOM 677 O O . ILE A 1 85 ? 17.197 6.173 -48.078 1.00 95.31 85 ILE A O 1
ATOM 681 N N . GLU A 1 86 ? 17.306 8.377 -48.565 1.00 95.38 86 GLU A N 1
ATOM 682 C CA . GLU A 1 86 ? 18.269 8.269 -49.664 1.00 95.38 86 GLU A CA 1
ATOM 683 C C . GLU A 1 86 ? 19.601 7.679 -49.181 1.00 95.38 86 GLU A C 1
ATOM 685 O O . GLU A 1 86 ? 20.099 6.706 -49.749 1.00 95.38 86 GLU A O 1
ATOM 690 N N . ARG A 1 87 ? 20.149 8.193 -48.072 1.00 95.25 87 ARG A N 1
ATOM 691 C CA . ARG A 1 87 ? 21.434 7.723 -47.536 1.00 95.25 87 ARG A CA 1
ATOM 692 C C . ARG A 1 87 ? 21.415 6.271 -47.078 1.00 95.25 87 ARG A C 1
ATOM 694 O O . ARG A 1 87 ? 22.406 5.564 -47.241 1.00 95.25 87 ARG A O 1
ATOM 701 N N . LEU A 1 88 ? 20.315 5.838 -46.470 1.00 94.44 88 LEU A N 1
ATOM 702 C CA . LEU A 1 88 ? 20.151 4.459 -46.009 1.00 94.44 88 LEU A CA 1
ATOM 703 C C . LEU A 1 88 ? 19.658 3.527 -47.130 1.00 94.44 88 LEU A C 1
ATOM 705 O O . LEU A 1 88 ? 19.483 2.329 -46.884 1.00 94.44 88 LEU A O 1
ATOM 709 N N . ASN A 1 89 ? 19.429 4.058 -48.339 1.00 95.00 89 ASN A N 1
ATOM 710 C CA . ASN A 1 89 ? 18.874 3.346 -49.486 1.00 95.00 89 ASN A CA 1
ATOM 711 C C . ASN A 1 89 ? 17.650 2.503 -49.075 1.00 95.00 89 ASN A C 1
ATOM 713 O O . ASN A 1 89 ? 17.648 1.266 -49.153 1.00 95.00 89 ASN A O 1
ATOM 717 N N . LEU A 1 90 ?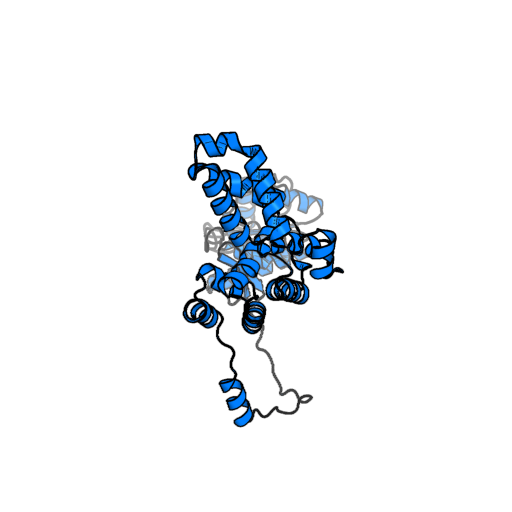 16.657 3.163 -48.472 1.00 94.19 90 LEU A N 1
ATOM 718 C CA . LEU A 1 90 ? 15.459 2.506 -47.949 1.00 94.19 90 LEU A CA 1
ATOM 719 C C . LEU A 1 90 ? 14.469 2.195 -49.074 1.00 94.19 90 LEU A C 1
ATOM 721 O O . LEU A 1 90 ? 14.131 3.067 -49.869 1.00 94.19 90 LEU A O 1
ATOM 725 N N . GLY A 1 91 ? 13.977 0.954 -49.113 1.00 92.88 91 GLY A N 1
ATOM 726 C CA . GLY A 1 91 ? 12.835 0.594 -49.949 1.00 92.88 91 GLY A CA 1
ATOM 727 C C . GLY A 1 91 ? 11.517 1.127 -49.380 1.00 92.88 91 GLY A C 1
ATOM 728 O O . GLY A 1 91 ? 11.458 1.609 -48.251 1.00 92.88 91 GLY A O 1
ATOM 729 N N . GLU A 1 92 ? 10.431 0.975 -50.139 1.00 92.12 92 GLU A N 1
ATOM 730 C CA . GLU A 1 92 ? 9.101 1.494 -49.779 1.00 92.12 92 GLU A CA 1
ATOM 731 C C . GLU A 1 92 ? 8.628 1.047 -48.386 1.00 92.12 92 GLU A C 1
ATOM 733 O O . GLU A 1 92 ? 8.086 1.858 -47.639 1.00 92.12 92 GLU A O 1
ATOM 738 N N . PHE A 1 93 ? 8.895 -0.208 -48.015 1.00 95.12 93 PHE A N 1
ATOM 739 C CA . PHE A 1 93 ? 8.486 -0.805 -46.738 1.00 95.12 93 PHE A CA 1
ATOM 740 C C . PHE A 1 93 ? 9.545 -0.701 -45.633 1.00 95.12 93 PHE A C 1
ATOM 742 O O . PHE A 1 93 ? 9.294 -1.110 -44.497 1.00 95.12 93 PHE A O 1
ATOM 749 N N . ASP A 1 94 ? 10.737 -0.193 -45.936 1.00 96.50 94 ASP A N 1
ATOM 750 C CA . ASP A 1 94 ? 11.814 -0.102 -44.957 1.00 96.50 94 ASP A CA 1
ATOM 751 C C . ASP A 1 94 ? 11.636 1.125 -44.059 1.00 96.50 94 ASP A C 1
ATOM 753 O O . ASP A 1 94 ? 11.126 2.166 -44.472 1.00 96.50 94 ASP A O 1
ATOM 757 N N . ALA A 1 95 ? 12.080 1.002 -42.811 1.00 96.62 95 ALA A N 1
ATOM 758 C CA . ALA A 1 95 ? 12.045 2.074 -41.830 1.00 96.62 95 ALA A CA 1
ATOM 759 C C . ALA A 1 95 ? 13.446 2.423 -41.330 1.00 96.62 95 ALA A C 1
ATOM 761 O O . ALA A 1 95 ? 14.387 1.637 -41.463 1.00 96.62 95 ALA A O 1
ATOM 762 N N . PHE A 1 96 ? 13.569 3.586 -40.693 1.00 97.31 96 PHE A N 1
ATOM 763 C CA . PHE A 1 96 ? 14.750 3.937 -39.915 1.00 97.31 96 PHE A CA 1
ATOM 764 C C . PHE A 1 96 ? 14.393 4.378 -38.498 1.00 97.31 96 PHE A C 1
ATOM 766 O O . PHE A 1 96 ? 13.286 4.857 -38.231 1.00 97.31 96 PHE A O 1
ATOM 773 N N . VAL A 1 97 ? 15.372 4.243 -37.604 1.00 97.75 97 VAL A N 1
ATOM 774 C CA . VAL A 1 97 ? 15.366 4.829 -36.258 1.00 97.75 97 VAL A CA 1
ATOM 775 C C . VAL A 1 97 ? 16.640 5.651 -36.075 1.00 97.75 97 VAL A C 1
ATOM 777 O O . VAL A 1 97 ? 17.723 5.196 -36.442 1.00 97.75 97 VAL A O 1
ATOM 780 N N . LEU A 1 98 ? 16.510 6.847 -35.505 1.00 97.12 98 LEU A N 1
ATOM 781 C CA . LEU A 1 98 ? 17.585 7.783 -35.200 1.00 97.12 98 LEU A CA 1
ATOM 782 C C . LEU A 1 98 ? 17.815 7.888 -33.696 1.00 97.12 98 LEU A C 1
ATOM 784 O O . LEU A 1 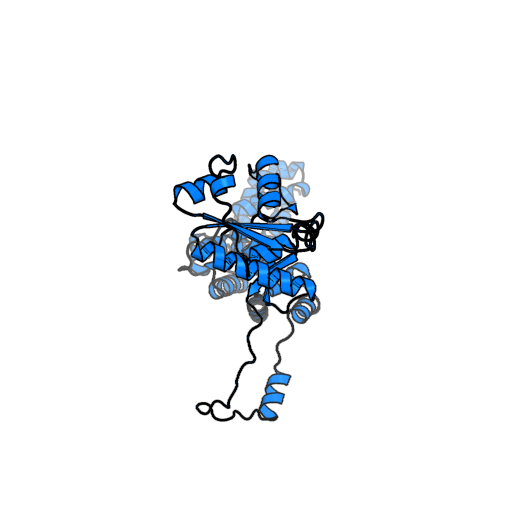98 ? 16.878 7.893 -32.892 1.00 97.12 98 LEU A O 1
ATOM 788 N N . VAL A 1 99 ? 19.076 8.085 -33.332 1.00 97.06 99 VAL A N 1
ATOM 789 C CA . VAL A 1 99 ? 19.489 8.448 -31.979 1.00 97.06 99 VAL A CA 1
ATOM 790 C C . VAL A 1 99 ? 20.504 9.583 -32.051 1.00 97.06 99 VAL A C 1
ATOM 792 O O . VAL A 1 99 ? 21.533 9.465 -32.714 1.00 97.06 99 VAL A O 1
ATOM 795 N N . ALA A 1 100 ? 20.222 10.673 -31.335 1.00 95.25 100 ALA A N 1
ATOM 796 C CA . ALA A 1 100 ? 21.123 11.812 -31.184 1.00 95.25 100 ALA A CA 1
ATOM 797 C C . ALA A 1 100 ? 21.784 11.776 -29.796 1.00 95.25 100 ALA A C 1
ATOM 799 O O . ALA A 1 100 ? 21.166 12.148 -28.794 1.00 95.25 100 ALA A O 1
ATOM 800 N N . ALA A 1 101 ? 23.025 11.295 -29.729 1.00 95.25 101 ALA A N 1
ATOM 801 C CA . ALA A 1 101 ? 23.813 11.196 -28.499 1.00 95.25 101 ALA A CA 1
ATOM 802 C C . ALA A 1 101 ? 25.316 11.125 -28.822 1.00 95.25 101 ALA A C 1
ATOM 804 O O . ALA A 1 101 ? 25.717 11.126 -29.986 1.00 95.25 101 ALA A O 1
ATOM 805 N N . GLU A 1 102 ? 26.165 11.068 -27.796 1.00 95.50 102 GLU A N 1
ATOM 806 C CA . GLU A 1 102 ? 27.575 10.715 -27.984 1.00 95.50 102 GLU A CA 1
ATOM 807 C C . GLU A 1 102 ? 27.681 9.386 -28.752 1.00 95.50 102 GLU A C 1
ATOM 809 O O . GLU A 1 102 ? 26.886 8.475 -28.512 1.00 95.50 102 GLU A O 1
ATOM 814 N N . GLU A 1 103 ? 28.640 9.273 -29.672 1.00 94.44 103 GLU A N 1
ATOM 815 C CA . GLU A 1 103 ? 28.712 8.185 -30.655 1.00 94.44 103 GLU A CA 1
ATOM 816 C C . GLU A 1 103 ? 28.561 6.784 -30.034 1.00 94.44 103 GLU A C 1
ATOM 818 O O . GLU A 1 103 ? 27.737 5.985 -30.482 1.00 94.44 103 GLU A O 1
ATOM 823 N N . GLU A 1 104 ? 29.299 6.493 -28.962 1.00 95.19 104 GLU A N 1
ATOM 824 C CA . GLU A 1 104 ? 29.261 5.179 -28.312 1.00 95.19 104 GLU A CA 1
ATOM 825 C C . GLU A 1 104 ? 27.944 4.909 -27.568 1.00 95.19 104 GLU A C 1
ATOM 827 O O . GLU A 1 104 ? 27.452 3.775 -27.548 1.00 95.19 104 GLU A O 1
ATOM 832 N N . ILE A 1 105 ? 27.325 5.944 -26.996 1.00 95.62 105 ILE A N 1
ATOM 833 C CA . ILE A 1 105 ? 26.007 5.851 -26.354 1.00 95.62 105 ILE A CA 1
ATOM 834 C C . ILE A 1 105 ? 24.924 5.629 -27.416 1.00 95.62 105 ILE A C 1
ATOM 836 O O . ILE A 1 105 ? 24.059 4.768 -27.241 1.00 95.62 105 ILE A O 1
ATOM 840 N N . ALA A 1 106 ? 24.999 6.350 -28.539 1.00 95.75 106 ALA A N 1
ATOM 841 C CA . ALA A 1 106 ? 24.072 6.210 -29.655 1.00 95.75 106 ALA A CA 1
ATOM 842 C C . ALA A 1 106 ? 24.136 4.801 -30.264 1.00 95.75 106 ALA A C 1
ATOM 844 O O . ALA A 1 106 ? 23.094 4.170 -30.447 1.00 95.75 106 ALA A O 1
ATOM 845 N N . LYS A 1 107 ? 25.342 4.248 -30.474 1.00 96.38 107 LYS A N 1
ATOM 846 C CA . LYS A 1 107 ? 25.516 2.851 -30.915 1.00 96.38 107 LYS A CA 1
ATOM 847 C C . LYS A 1 107 ? 24.898 1.860 -29.925 1.00 96.38 107 LYS A C 1
ATOM 849 O O . LYS A 1 107 ? 24.195 0.946 -30.344 1.00 96.38 107 LYS A O 1
ATOM 854 N N . LYS A 1 108 ? 25.123 2.021 -28.612 1.00 96.56 108 LYS A N 1
ATOM 855 C CA . LYS A 1 108 ? 24.526 1.141 -27.583 1.00 96.56 108 LYS A CA 1
ATOM 856 C C . LYS A 1 108 ? 22.996 1.204 -27.588 1.00 96.56 108 LYS A C 1
ATOM 858 O O . LYS A 1 108 ? 22.355 0.159 -27.561 1.00 96.56 108 LYS A O 1
ATOM 863 N N . ALA A 1 109 ? 22.415 2.396 -27.690 1.00 96.75 109 ALA A N 1
ATOM 864 C CA . ALA A 1 109 ? 20.968 2.568 -27.795 1.00 96.75 109 ALA A CA 1
ATOM 865 C C . ALA A 1 109 ? 20.392 1.911 -29.059 1.00 96.75 109 ALA A C 1
ATOM 867 O O . ALA A 1 109 ? 19.424 1.159 -28.972 1.00 96.75 109 ALA A O 1
ATOM 868 N N . LEU A 1 110 ? 21.008 2.138 -30.224 1.00 97.19 110 LEU A N 1
ATOM 869 C CA . LEU A 1 110 ? 20.559 1.547 -31.486 1.00 97.19 110 LEU A CA 1
ATOM 870 C C . LEU A 1 110 ? 20.712 0.017 -31.508 1.00 97.19 110 LEU A C 1
ATOM 872 O O . LEU A 1 110 ? 19.898 -0.655 -32.137 1.00 97.19 110 LEU A O 1
ATOM 876 N N . ARG A 1 111 ? 21.693 -0.555 -30.790 1.00 96.94 111 ARG A N 1
ATOM 877 C CA . ARG A 1 111 ? 21.780 -2.015 -30.580 1.00 96.94 111 ARG A CA 1
ATOM 878 C C . ARG A 1 111 ? 20.568 -2.557 -29.820 1.00 96.94 111 ARG A C 1
ATOM 880 O O . ARG A 1 111 ? 20.017 -3.570 -30.236 1.00 96.94 111 ARG A O 1
ATOM 887 N N . GLU A 1 112 ? 20.123 -1.882 -28.760 1.00 96.19 112 GLU A N 1
ATOM 888 C CA . GLU A 1 112 ? 18.914 -2.281 -28.017 1.00 96.19 112 GLU A CA 1
ATOM 889 C C . GLU A 1 112 ? 17.646 -2.155 -28.875 1.00 96.19 112 GLU A C 1
ATOM 891 O O . GLU A 1 112 ? 16.799 -3.047 -28.860 1.00 96.19 112 GLU A O 1
ATOM 896 N N . VAL A 1 113 ? 17.533 -1.090 -29.679 1.00 96.88 113 VAL A N 1
ATOM 897 C CA . VAL A 1 113 ? 16.433 -0.934 -30.651 1.00 96.88 113 VAL A CA 1
ATOM 898 C C . VAL A 1 113 ? 16.437 -2.082 -31.657 1.00 96.88 113 VAL A C 1
ATOM 900 O O . VAL A 1 113 ? 15.398 -2.698 -31.892 1.00 96.88 113 VAL A O 1
ATOM 903 N N . LEU A 1 114 ? 17.601 -2.406 -32.227 1.00 96.38 114 LEU A N 1
ATOM 904 C CA . LEU A 1 114 ? 17.744 -3.508 -33.174 1.00 96.38 114 LEU A CA 1
ATOM 905 C C . LEU A 1 114 ? 17.365 -4.847 -32.538 1.00 96.38 114 LEU A C 1
ATOM 907 O O . LEU A 1 114 ? 16.687 -5.656 -33.168 1.00 96.38 114 LEU A O 1
ATOM 911 N N . GLN A 1 115 ? 17.794 -5.085 -31.299 1.00 95.44 115 GLN A N 1
ATOM 912 C CA . GLN A 1 115 ? 17.445 -6.291 -30.558 1.00 95.44 115 GLN A CA 1
ATOM 913 C C . GLN A 1 115 ? 15.929 -6.385 -30.351 1.00 95.44 115 GLN A C 1
ATOM 915 O O . GLN A 1 115 ? 15.332 -7.417 -30.661 1.00 95.44 115 GLN A O 1
ATOM 920 N N . ARG A 1 116 ? 15.281 -5.285 -29.948 1.00 96.12 116 ARG A N 1
ATOM 921 C CA . ARG A 1 116 ? 13.823 -5.236 -29.790 1.00 96.12 116 ARG A CA 1
ATOM 922 C C . ARG A 1 116 ? 13.076 -5.425 -31.112 1.00 96.12 116 ARG A C 1
ATOM 924 O O . ARG A 1 116 ? 12.025 -6.068 -31.119 1.00 96.12 116 ARG A O 1
ATOM 931 N N . ALA A 1 117 ? 13.610 -4.906 -32.219 1.00 96.50 117 ALA A N 1
ATOM 932 C CA . ALA A 1 117 ? 13.074 -5.123 -33.562 1.00 96.50 117 ALA A CA 1
ATOM 933 C C . ALA A 1 117 ? 13.191 -6.598 -33.983 1.00 96.50 117 ALA A C 1
ATOM 935 O O . ALA A 1 117 ? 12.213 -7.184 -34.441 1.00 96.50 117 ALA A O 1
ATOM 936 N N . LYS A 1 118 ? 14.344 -7.242 -33.748 1.00 96.12 118 LYS A N 1
ATOM 937 C CA . LYS A 1 118 ? 14.527 -8.688 -33.982 1.00 96.12 118 LYS A CA 1
ATOM 938 C C . LYS A 1 118 ? 13.531 -9.525 -33.170 1.00 96.12 118 LYS A C 1
ATOM 940 O O . LYS A 1 118 ? 12.990 -10.499 -33.686 1.00 96.12 118 LYS A O 1
ATOM 945 N N . GLU A 1 119 ? 13.274 -9.146 -31.919 1.00 96.38 119 GLU A N 1
ATOM 946 C CA . GLU A 1 119 ? 12.274 -9.794 -31.061 1.00 96.38 119 GLU A CA 1
ATOM 947 C C . GLU A 1 119 ? 10.846 -9.595 -31.582 1.00 96.38 119 GLU A C 1
ATOM 949 O O . GLU A 1 119 ? 10.076 -10.549 -31.591 1.00 96.38 119 GLU A O 1
ATOM 954 N N . ALA A 1 120 ? 10.512 -8.404 -32.091 1.00 96.19 120 ALA A N 1
ATOM 955 C CA . ALA A 1 120 ? 9.190 -8.108 -32.650 1.00 96.19 120 ALA A CA 1
ATOM 956 C C . ALA A 1 120 ? 8.834 -8.991 -33.858 1.00 96.19 120 ALA A C 1
ATOM 958 O O . ALA A 1 120 ? 7.673 -9.345 -34.024 1.00 96.19 120 ALA A O 1
ATOM 959 N N . ILE A 1 121 ? 9.826 -9.392 -34.663 1.00 95.94 121 ILE A N 1
ATOM 960 C CA . ILE A 1 121 ? 9.623 -10.339 -35.775 1.00 95.94 121 ILE A CA 1
ATOM 961 C C . ILE A 1 121 ? 9.215 -11.726 -35.252 1.00 95.94 121 ILE A C 1
ATOM 963 O O . ILE A 1 121 ? 8.478 -12.446 -35.920 1.00 95.94 121 ILE A O 1
ATOM 967 N N . ARG A 1 122 ? 9.705 -12.119 -34.069 1.00 96.31 122 ARG A N 1
ATOM 968 C CA . ARG A 1 122 ? 9.402 -13.422 -33.457 1.00 96.31 122 ARG A CA 1
ATOM 969 C C . ARG A 1 122 ? 8.068 -13.411 -32.714 1.00 96.31 122 ARG A C 1
ATOM 971 O O . ARG A 1 122 ? 7.367 -14.416 -32.742 1.00 96.31 122 ARG A O 1
ATOM 978 N N . GLY A 1 123 ? 7.735 -12.308 -32.043 1.00 95.44 123 GLY A N 1
ATOM 979 C CA . GLY A 1 123 ? 6.485 -12.146 -31.304 1.00 95.44 123 GLY A CA 1
ATOM 980 C C . GLY A 1 123 ? 6.634 -11.278 -30.054 1.00 95.44 123 GLY A C 1
ATOM 981 O O . GLY A 1 123 ? 7.360 -10.281 -30.042 1.00 95.44 123 GLY A O 1
ATOM 982 N N . VAL A 1 124 ? 5.917 -11.653 -28.993 1.00 96.50 124 VAL A N 1
ATOM 983 C CA . VAL A 1 124 ? 5.957 -10.964 -27.696 1.00 96.50 124 VAL A CA 1
ATOM 984 C C . VAL A 1 124 ? 7.168 -11.466 -26.895 1.00 96.50 124 VAL A C 1
ATOM 986 O O . VAL A 1 124 ? 7.215 -12.656 -26.582 1.00 96.50 124 VAL A O 1
ATOM 989 N N . PRO A 1 125 ? 8.160 -10.612 -26.577 1.00 96.00 125 PRO A N 1
ATOM 990 C CA . PRO A 1 125 ? 9.331 -11.035 -25.819 1.00 96.00 125 PRO A CA 1
ATOM 991 C C . PRO A 1 125 ? 8.992 -11.305 -24.349 1.00 96.00 125 PRO A C 1
ATOM 993 O O . PRO A 1 125 ? 8.152 -10.635 -23.751 1.00 96.00 125 PRO A O 1
ATOM 996 N N . GLU A 1 126 ? 9.712 -1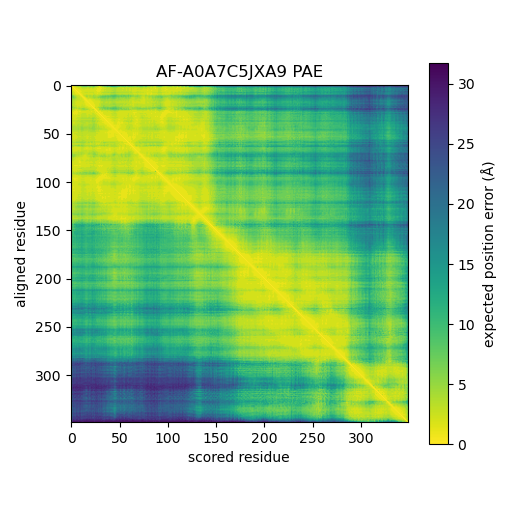2.248 -23.747 1.00 95.25 126 GLU A N 1
ATOM 997 C CA . GLU A 1 126 ? 9.677 -12.482 -22.306 1.00 95.25 126 GLU A CA 1
ATOM 998 C C . GLU A 1 126 ? 10.436 -11.376 -21.557 1.00 95.25 126 GLU A C 1
ATOM 1000 O O . GLU A 1 126 ? 11.641 -11.176 -21.739 1.00 95.25 126 GLU A O 1
ATOM 1005 N N . GLU A 1 127 ? 9.743 -10.636 -20.694 1.00 96.19 127 GLU A N 1
ATOM 1006 C CA . GLU A 1 127 ? 10.318 -9.488 -19.995 1.00 96.19 127 GLU A CA 1
ATOM 1007 C C . GLU A 1 127 ? 9.582 -9.163 -18.693 1.00 96.19 127 GLU A C 1
ATOM 1009 O O . GLU A 1 127 ? 8.428 -9.529 -18.485 1.00 96.19 127 GLU A O 1
ATOM 1014 N N . THR A 1 128 ? 10.256 -8.443 -17.799 1.00 96.25 128 THR A N 1
ATOM 1015 C CA . THR A 1 128 ? 9.626 -7.851 -16.621 1.00 96.25 128 THR A CA 1
ATOM 1016 C C . THR A 1 128 ? 9.215 -6.420 -16.939 1.00 96.25 128 THR A C 1
ATOM 1018 O O . THR A 1 128 ? 10.046 -5.583 -17.311 1.00 96.25 128 THR A O 1
ATOM 1021 N N . ARG A 1 129 ? 7.931 -6.128 -16.736 1.00 97.06 129 ARG A N 1
ATOM 1022 C CA . ARG A 1 129 ? 7.332 -4.811 -16.960 1.00 97.06 129 ARG A CA 1
ATOM 1023 C C . ARG A 1 129 ? 6.814 -4.239 -15.643 1.00 97.06 129 ARG A C 1
ATOM 1025 O O . ARG A 1 129 ? 6.427 -4.991 -14.753 1.00 97.06 129 ARG A O 1
ATOM 1032 N N . ARG A 1 130 ? 6.812 -2.914 -15.514 1.00 96.69 130 ARG A N 1
ATOM 1033 C CA . ARG A 1 130 ? 6.166 -2.202 -14.401 1.00 96.69 130 ARG A CA 1
ATOM 1034 C C . ARG A 1 130 ? 4.771 -1.739 -14.806 1.00 96.69 130 ARG A C 1
ATOM 1036 O O . ARG A 1 130 ? 4.581 -1.365 -15.963 1.00 96.69 130 ARG A O 1
ATOM 1043 N N . ALA A 1 131 ? 3.831 -1.750 -13.865 1.00 98.12 131 ALA A N 1
ATOM 1044 C CA . ALA A 1 131 ? 2.500 -1.184 -14.063 1.00 98.12 131 ALA A CA 1
ATOM 1045 C C . ALA A 1 131 ? 2.566 0.347 -14.150 1.00 98.12 131 ALA A C 1
ATOM 1047 O O . ALA A 1 131 ? 3.419 0.981 -13.521 1.00 98.12 131 ALA A O 1
ATOM 1048 N N . LEU A 1 132 ? 1.668 0.923 -14.940 1.00 96.88 132 LEU A N 1
ATOM 1049 C CA . LEU A 1 132 ? 1.464 2.359 -15.069 1.00 96.88 132 LEU A CA 1
ATOM 1050 C C . LEU A 1 132 ? 0.059 2.738 -14.555 1.00 96.88 132 LEU A C 1
ATOM 1052 O O . LEU A 1 132 ? -0.830 1.884 -14.541 1.00 96.88 132 LEU A O 1
ATOM 1056 N N . PRO A 1 133 ? -0.165 3.997 -14.126 1.00 96.94 133 PRO A N 1
ATOM 1057 C CA . PRO A 1 133 ? -1.454 4.430 -13.571 1.00 96.94 133 PRO A CA 1
ATOM 1058 C C . PRO A 1 133 ? -2.644 4.332 -14.536 1.00 96.94 133 PRO A C 1
ATOM 1060 O O . PRO A 1 133 ? -3.785 4.255 -14.099 1.00 96.94 133 PRO A O 1
ATOM 1063 N N . ASP A 1 134 ? -2.380 4.343 -15.840 1.00 95.38 134 ASP A N 1
ATOM 1064 C CA . ASP A 1 134 ? -3.360 4.194 -16.921 1.00 95.38 134 ASP A CA 1
ATOM 1065 C C . ASP A 1 134 ? -3.750 2.726 -17.188 1.00 95.38 134 ASP A C 1
ATOM 1067 O O . ASP A 1 134 ? -4.517 2.447 -18.105 1.00 95.38 134 ASP A O 1
ATOM 1071 N N . GLY A 1 135 ? -3.216 1.779 -16.407 1.00 96.12 135 GLY A N 1
ATOM 1072 C CA . GLY A 1 135 ? -3.414 0.342 -16.600 1.00 96.12 135 GLY A CA 1
ATOM 1073 C C . GLY A 1 135 ? -2.489 -0.276 -17.652 1.00 96.12 135 GLY A C 1
ATOM 1074 O O . GLY A 1 135 ? -2.498 -1.496 -17.830 1.00 96.12 135 GLY A O 1
ATOM 1075 N N . ASN A 1 136 ? -1.653 0.526 -18.320 1.00 97.50 136 ASN A N 1
ATOM 1076 C CA . ASN A 1 136 ? -0.634 0.011 -19.222 1.00 97.50 136 ASN A CA 1
ATOM 1077 C C . ASN A 1 136 ? 0.555 -0.564 -18.444 1.00 97.50 136 ASN A C 1
ATOM 1079 O O . ASN A 1 136 ? 0.661 -0.502 -17.216 1.00 97.50 136 ASN A O 1
ATOM 1083 N N . THR A 1 137 ? 1.509 -1.120 -19.187 1.00 97.44 137 THR A N 1
ATOM 1084 C CA . THR A 1 137 ? 2.775 -1.589 -18.628 1.00 97.44 137 THR A CA 1
ATOM 1085 C C . THR A 1 137 ? 3.948 -1.026 -19.412 1.00 97.44 137 THR A C 1
ATOM 1087 O O . THR A 1 137 ? 3.820 -0.701 -20.589 1.00 97.44 137 THR A O 1
ATOM 1090 N N . GLN A 1 138 ? 5.106 -0.918 -18.770 1.00 96.19 138 GLN A N 1
ATOM 1091 C CA . GLN A 1 138 ? 6.343 -0.416 -19.367 1.00 96.19 138 GLN A CA 1
ATOM 1092 C C . GLN A 1 138 ? 7.493 -1.384 -19.123 1.00 96.19 138 GLN A C 1
ATOM 1094 O O . GLN A 1 138 ? 7.668 -1.847 -17.994 1.00 96.19 138 GLN A O 1
ATOM 1099 N N . TYR A 1 139 ? 8.307 -1.636 -20.150 1.00 96.44 139 TYR A N 1
ATOM 1100 C CA . TYR A 1 139 ? 9.522 -2.432 -20.009 1.00 96.44 139 TYR A CA 1
ATOM 1101 C C . TYR A 1 139 ? 10.413 -1.903 -18.875 1.00 96.44 139 TYR A C 1
ATOM 1103 O O . TYR A 1 139 ? 10.664 -0.700 -18.769 1.00 96.44 139 TYR A O 1
ATOM 1111 N N . MET A 1 140 ? 10.890 -2.817 -18.027 1.00 94.44 140 MET A N 1
ATOM 1112 C CA . MET A 1 140 ? 11.796 -2.506 -16.924 1.00 94.44 140 MET A CA 1
ATOM 1113 C C . MET A 1 140 ? 13.130 -3.239 -17.075 1.00 94.44 140 MET A C 1
ATOM 1115 O O . MET A 1 140 ? 14.187 -2.613 -17.028 1.00 94.44 140 MET A O 1
ATOM 1119 N N . ARG A 1 141 ? 13.095 -4.566 -17.238 1.00 92.44 141 ARG A N 1
ATOM 1120 C CA . ARG A 1 141 ? 14.292 -5.412 -17.360 1.00 92.44 141 ARG A CA 1
ATOM 1121 C C . ARG A 1 141 ? 13.953 -6.767 -17.995 1.00 92.44 141 ARG A C 1
ATOM 1123 O O . ARG A 1 141 ? 12.775 -7.125 -18.038 1.00 92.44 141 ARG A O 1
ATOM 1130 N N . PRO A 1 142 ? 14.947 -7.550 -18.449 1.00 91.50 142 PRO A N 1
ATOM 1131 C CA . PRO A 1 142 ? 14.723 -8.941 -18.836 1.00 91.50 142 PRO A CA 1
ATOM 1132 C C . PRO A 1 142 ? 14.218 -9.765 -17.645 1.00 91.50 142 PRO A C 1
ATOM 1134 O O . PRO A 1 142 ? 14.434 -9.376 -16.491 1.00 91.50 142 PRO A O 1
ATOM 1137 N N . LEU A 1 143 ? 13.580 -10.908 -17.915 1.00 90.88 143 LEU A N 1
ATOM 1138 C CA . LEU A 1 143 ? 13.214 -11.833 -16.844 1.00 90.88 143 LEU A CA 1
ATOM 1139 C C . LEU A 1 143 ? 14.458 -12.218 -16.023 1.00 90.88 143 LEU A C 1
ATOM 1141 O O . LEU A 1 143 ? 15.516 -12.482 -16.605 1.00 90.88 143 LEU A O 1
ATOM 1145 N N . PRO A 1 144 ? 14.359 -12.254 -14.682 1.00 90.00 144 PRO A N 1
ATOM 1146 C CA . PRO A 1 144 ? 15.416 -12.808 -13.854 1.00 90.00 144 PRO A CA 1
ATOM 1147 C C . PRO A 1 144 ? 15.768 -14.226 -14.310 1.00 90.00 144 PRO A C 1
ATOM 1149 O O . PRO A 1 144 ? 14.889 -15.023 -14.641 1.00 90.00 144 PRO A O 1
ATOM 1152 N N . GLY A 1 145 ? 17.062 -14.548 -14.310 1.00 90.81 145 GLY A N 1
ATOM 1153 C CA . GLY A 1 145 ? 17.508 -15.919 -14.536 1.00 90.81 145 GLY A CA 1
ATOM 1154 C C . GLY A 1 145 ? 16.986 -16.866 -13.452 1.00 90.81 145 GLY A C 1
ATOM 1155 O O . GLY A 1 145 ? 16.544 -16.438 -12.384 1.00 90.81 145 GLY A O 1
ATOM 1156 N N . LYS A 1 146 ? 17.071 -18.174 -13.710 1.00 92.38 146 LYS A N 1
ATOM 1157 C CA . LYS A 1 146 ? 16.673 -19.190 -12.728 1.00 92.38 146 LYS A CA 1
ATOM 1158 C C . LYS A 1 146 ? 17.504 -19.039 -11.451 1.00 92.38 146 LYS A C 1
ATOM 1160 O O . LYS A 1 146 ? 18.735 -19.037 -11.515 1.00 92.38 146 LYS A O 1
ATOM 1165 N N . ALA A 1 147 ? 16.828 -18.941 -10.307 1.00 93.31 147 ALA A N 1
ATOM 1166 C CA . ALA A 1 147 ? 17.487 -18.952 -9.010 1.00 93.31 147 ALA A CA 1
ATOM 1167 C C . ALA A 1 147 ? 18.216 -20.290 -8.814 1.00 93.31 147 ALA A C 1
ATOM 1169 O O . ALA A 1 147 ? 17.669 -21.355 -9.103 1.00 93.31 147 ALA A O 1
ATOM 1170 N N . ARG A 1 148 ? 19.460 -20.229 -8.334 1.00 95.31 148 ARG A N 1
ATOM 1171 C CA . ARG A 1 148 ? 20.211 -21.406 -7.889 1.00 95.31 148 ARG A CA 1
ATOM 1172 C C . ARG A 1 148 ? 20.071 -21.478 -6.379 1.00 95.31 148 ARG A C 1
ATOM 1174 O O . ARG A 1 148 ? 20.461 -20.538 -5.697 1.00 95.31 148 ARG A O 1
ATOM 1181 N N . MET A 1 149 ? 19.487 -22.560 -5.888 1.00 95.69 149 MET A N 1
ATOM 1182 C CA . MET A 1 149 ? 19.251 -22.775 -4.465 1.00 95.69 149 MET A CA 1
ATOM 1183 C C . MET A 1 149 ? 20.095 -23.952 -3.988 1.00 95.69 149 MET A C 1
ATOM 1185 O O . MET A 1 149 ? 20.276 -24.926 -4.720 1.00 95.69 149 MET A O 1
ATOM 1189 N N . TYR A 1 150 ? 20.595 -23.853 -2.764 1.00 96.75 150 TYR A N 1
ATOM 1190 C CA . TYR A 1 150 ? 21.185 -24.952 -2.010 1.00 96.75 150 TYR A CA 1
ATOM 1191 C C . TYR A 1 150 ? 20.610 -24.900 -0.586 1.00 96.75 150 TYR A C 1
ATOM 1193 O O . TYR A 1 150 ? 20.149 -23.832 -0.174 1.00 96.75 150 TYR A O 1
ATOM 1201 N N . PRO A 1 151 ? 20.560 -26.025 0.146 1.00 97.00 151 PRO A N 1
ATOM 1202 C CA . PRO A 1 151 ? 20.087 -26.014 1.525 1.00 97.00 151 PRO A CA 1
ATOM 1203 C C . PRO A 1 151 ? 20.940 -25.091 2.401 1.00 97.00 151 PRO A C 1
ATOM 1205 O O . PRO A 1 151 ? 22.160 -25.240 2.431 1.00 97.00 151 PRO A O 1
ATOM 1208 N N . GLU A 1 152 ? 20.294 -24.164 3.108 1.00 96.50 152 GLU A N 1
ATOM 1209 C CA . GLU A 1 152 ? 20.942 -23.328 4.122 1.00 96.50 152 GLU A CA 1
ATOM 1210 C C . GLU A 1 152 ? 21.441 -24.223 5.264 1.00 96.50 152 GLU A C 1
ATOM 1212 O O . GLU A 1 152 ? 20.657 -24.972 5.848 1.00 96.50 152 GLU A O 1
ATOM 1217 N N . THR A 1 153 ? 22.743 -24.188 5.543 1.00 97.06 153 THR A N 1
ATOM 1218 C CA . THR A 1 153 ? 23.389 -25.057 6.537 1.00 97.06 153 THR A CA 1
ATOM 1219 C C . THR A 1 153 ? 23.490 -24.414 7.910 1.00 97.06 153 THR A C 1
ATOM 1221 O O . THR A 1 153 ? 23.652 -25.132 8.895 1.00 97.06 153 THR A O 1
ATOM 1224 N N . ASP A 1 154 ? 23.382 -23.086 7.985 1.00 97.75 154 ASP A N 1
ATOM 1225 C CA . ASP A 1 154 ? 23.464 -22.350 9.248 1.00 97.75 154 ASP A CA 1
ATOM 1226 C C . ASP A 1 154 ? 22.190 -22.519 10.089 1.00 97.75 154 ASP A C 1
ATOM 1228 O O . ASP A 1 154 ? 22.223 -22.400 11.315 1.00 97.75 154 ASP A O 1
ATOM 1232 N N . ILE A 1 155 ? 21.064 -22.831 9.439 1.00 97.12 155 ILE A N 1
ATOM 1233 C CA . ILE A 1 155 ? 19.764 -23.014 10.083 1.00 97.12 155 ILE A CA 1
ATOM 1234 C C . ILE A 1 155 ? 19.402 -24.505 10.095 1.00 97.12 155 ILE A C 1
ATOM 1236 O O . ILE A 1 155 ? 19.151 -25.087 9.037 1.00 97.12 155 ILE A O 1
ATOM 1240 N N . PRO A 1 156 ? 19.322 -25.143 11.277 1.00 96.94 156 PRO A N 1
ATOM 1241 C CA . PRO A 1 156 ? 18.824 -26.507 11.385 1.00 96.94 156 PRO A CA 1
ATOM 1242 C C . PRO A 1 156 ? 17.396 -26.637 10.826 1.00 96.94 156 PRO A C 1
ATOM 1244 O O . PRO A 1 156 ? 16.600 -25.702 10.952 1.00 96.94 156 PRO A O 1
ATOM 1247 N N . PRO A 1 157 ? 17.016 -27.800 10.267 1.00 96.81 157 PRO A N 1
ATOM 1248 C CA . PRO A 1 157 ? 15.646 -28.034 9.825 1.00 96.81 157 PRO A CA 1
ATOM 1249 C C . PRO A 1 157 ? 14.626 -27.820 10.953 1.00 96.81 157 PRO A C 1
ATOM 1251 O O . PRO A 1 157 ? 14.736 -28.414 12.026 1.00 96.81 157 PRO A O 1
ATOM 1254 N N . ILE A 1 158 ? 13.603 -27.003 10.692 1.00 96.06 158 ILE A N 1
ATOM 1255 C CA . ILE A 1 158 ? 12.516 -26.737 11.641 1.00 96.06 158 ILE A CA 1
ATOM 1256 C C . ILE A 1 158 ? 11.392 -27.743 11.394 1.00 96.06 158 ILE A C 1
ATOM 1258 O O . ILE A 1 158 ? 10.721 -27.707 10.361 1.00 96.06 158 ILE A O 1
ATOM 1262 N N . PHE A 1 159 ? 11.173 -28.646 12.350 1.00 95.62 159 PHE A N 1
ATOM 1263 C CA . PHE A 1 159 ? 10.060 -29.589 12.297 1.00 95.62 159 PHE A CA 1
ATOM 1264 C C . PHE A 1 159 ? 8.786 -28.950 12.858 1.00 95.62 159 PHE A C 1
ATOM 1266 O O . PHE A 1 159 ? 8.736 -28.558 14.022 1.00 95.62 159 PHE A O 1
ATOM 1273 N N . ILE A 1 160 ? 7.741 -28.870 12.034 1.00 96.69 160 ILE A N 1
ATOM 1274 C CA . ILE A 1 160 ? 6.432 -28.349 12.439 1.00 96.69 160 ILE A CA 1
ATOM 1275 C C . ILE A 1 160 ? 5.566 -29.532 12.881 1.00 96.69 160 ILE A C 1
ATOM 1277 O O . ILE A 1 160 ? 5.066 -30.278 12.033 1.00 96.69 160 ILE A O 1
ATOM 1281 N N . SER A 1 161 ? 5.399 -29.703 14.195 1.00 97.38 161 SER A N 1
ATOM 1282 C CA . SER A 1 161 ? 4.608 -30.799 14.764 1.00 97.38 161 SER A CA 1
ATOM 1283 C C . SER A 1 161 ? 3.115 -30.673 14.443 1.00 97.38 161 SER A C 1
ATOM 1285 O O . SER A 1 161 ? 2.596 -29.584 14.187 1.00 97.38 161 SER A O 1
ATOM 1287 N N . GLU A 1 162 ? 2.399 -31.798 14.462 1.00 97.38 162 GLU A N 1
ATOM 1288 C CA . GLU A 1 162 ? 0.949 -31.807 14.239 1.00 97.38 162 GLU A CA 1
ATOM 1289 C C . GLU A 1 162 ? 0.196 -31.112 15.380 1.00 97.38 162 GLU A C 1
ATOM 1291 O O . GLU A 1 162 ? -0.837 -30.486 15.146 1.00 97.38 162 GLU A O 1
ATOM 1296 N N . GLU A 1 163 ? 0.728 -31.161 16.602 1.00 97.12 163 GLU A N 1
ATOM 1297 C CA . GLU A 1 163 ? 0.199 -30.433 17.755 1.00 97.12 163 GLU A CA 1
ATOM 1298 C C . GLU A 1 163 ? 0.247 -28.921 17.511 1.00 97.12 163 GLU A C 1
ATOM 1300 O O . GLU A 1 163 ? -0.779 -28.256 17.650 1.00 97.12 163 GLU A O 1
ATOM 1305 N N . LEU A 1 164 ? 1.394 -28.403 17.050 1.00 97.12 164 LEU A N 1
ATOM 1306 C CA . LEU A 1 164 ? 1.570 -26.981 16.746 1.00 97.12 164 LEU A CA 1
ATOM 1307 C C . LEU A 1 164 ? 0.635 -26.531 15.616 1.00 97.12 164 LEU A C 1
ATOM 1309 O O . LEU A 1 164 ? 0.002 -25.481 15.708 1.00 97.12 164 LEU A O 1
ATOM 1313 N N . LYS A 1 165 ? 0.490 -27.340 14.558 1.00 97.50 165 LYS A N 1
ATOM 1314 C CA . LYS A 1 165 ? -0.454 -27.038 13.469 1.00 97.50 165 LYS A CA 1
ATOM 1315 C C . LYS A 1 165 ? -1.890 -26.956 13.975 1.00 97.50 165 LYS A C 1
ATOM 1317 O O . LYS A 1 165 ? -2.603 -26.025 13.612 1.00 97.50 165 LYS A O 1
ATOM 1322 N N . ARG A 1 166 ? -2.323 -27.916 14.800 1.00 97.50 166 ARG A N 1
ATOM 1323 C CA . ARG A 1 166 ? -3.684 -27.929 15.363 1.00 97.50 166 ARG A CA 1
ATOM 1324 C C . ARG A 1 166 ? -3.933 -26.728 16.266 1.00 97.50 166 ARG A C 1
ATOM 1326 O O . ARG A 1 166 ? -5.019 -26.162 16.204 1.00 97.50 166 ARG A O 1
ATOM 1333 N N . GLU A 1 167 ? -2.950 -26.342 17.075 1.00 97.62 167 GLU A N 1
ATOM 1334 C CA . GLU A 1 167 ? -3.038 -25.159 17.930 1.00 97.62 167 GLU A CA 1
ATOM 1335 C C . GLU A 1 167 ? -3.227 -23.882 17.101 1.00 97.62 167 GLU A C 1
ATOM 1337 O O . GLU A 1 167 ? -4.173 -23.134 17.343 1.00 97.62 167 GLU A O 1
ATOM 1342 N N . ILE A 1 168 ? -2.404 -23.674 16.066 1.00 97.44 168 ILE A N 1
ATOM 1343 C CA . ILE A 1 168 ? -2.512 -22.503 15.181 1.00 97.44 168 ILE A CA 1
ATOM 1344 C C . ILE A 1 168 ? -3.849 -22.499 14.436 1.00 97.44 168 ILE A C 1
ATOM 1346 O O . ILE A 1 168 ? -4.537 -21.484 14.424 1.00 97.44 168 ILE A O 1
ATOM 1350 N N . LEU A 1 169 ? -4.247 -23.632 13.844 1.00 96.25 169 LEU A N 1
ATOM 1351 C CA . LEU A 1 169 ? -5.505 -23.740 13.097 1.00 96.25 169 LEU A CA 1
ATOM 1352 C C . LEU A 1 169 ? -6.732 -23.461 13.972 1.00 96.25 169 LEU A C 1
ATOM 1354 O O . LEU A 1 169 ? -7.714 -22.906 13.486 1.00 96.25 169 LEU A O 1
ATOM 1358 N N . LYS A 1 170 ? -6.677 -23.829 15.257 1.00 96.81 170 LYS A N 1
ATOM 1359 C CA . LYS A 1 170 ? -7.747 -23.555 16.222 1.00 96.81 170 LYS A CA 1
ATOM 1360 C C . LYS A 1 170 ? -7.832 -22.072 16.603 1.00 96.81 170 LYS A C 1
ATOM 1362 O O . LYS A 1 170 ? -8.919 -21.609 16.930 1.00 96.81 170 LYS A O 1
ATOM 1367 N N . ASN A 1 171 ? -6.713 -21.353 16.546 1.00 95.81 171 ASN A N 1
ATOM 1368 C CA . ASN A 1 171 ? -6.581 -19.964 16.987 1.00 95.81 171 ASN A CA 1
ATOM 1369 C C . ASN A 1 171 ? -6.403 -18.982 15.814 1.00 95.81 171 ASN A C 1
ATOM 1371 O O . ASN A 1 171 ? -5.854 -17.896 16.003 1.00 95.81 171 ASN A O 1
ATOM 1375 N N . LEU A 1 172 ? -6.825 -19.353 14.598 1.00 94.88 172 LEU A N 1
ATOM 1376 C CA . LEU A 1 172 ? -6.777 -18.435 13.462 1.00 94.88 172 LEU A CA 1
ATOM 1377 C C . LEU A 1 172 ? -7.666 -17.215 13.741 1.00 94.88 172 LEU A C 1
ATOM 1379 O O . LEU A 1 172 ? -8.821 -17.392 14.143 1.00 94.88 172 LEU A O 1
ATOM 1383 N N . PRO A 1 173 ? -7.163 -15.992 13.509 1.00 92.69 173 PRO A N 1
ATOM 1384 C CA . PRO A 1 173 ? -7.982 -14.802 13.639 1.00 92.69 173 PRO A CA 1
ATOM 1385 C C . PRO A 1 173 ? -9.099 -14.813 12.594 1.00 92.69 173 PRO A C 1
ATOM 1387 O O . PRO A 1 173 ? -8.980 -15.392 11.510 1.00 92.69 173 PRO A O 1
ATOM 1390 N N . GLU A 1 174 ? -10.197 -14.144 12.921 1.00 93.25 174 GLU A N 1
ATOM 1391 C CA . GLU A 1 174 ? -11.289 -13.933 11.980 1.00 93.25 174 GLU A CA 1
ATOM 1392 C C . GLU A 1 174 ? -10.858 -13.036 10.811 1.00 93.25 174 GLU A C 1
ATOM 1394 O O . GLU A 1 174 ? -10.112 -12.069 10.970 1.00 93.25 174 GLU A O 1
ATOM 1399 N N . TYR A 1 175 ? -11.360 -13.337 9.611 1.00 95.06 175 TYR A N 1
ATOM 1400 C CA . TYR A 1 175 ? -11.149 -12.471 8.453 1.00 95.06 175 TYR A CA 1
ATOM 1401 C C . TYR A 1 175 ? -11.789 -11.095 8.682 1.00 95.06 175 TYR A C 1
ATOM 1403 O O . TYR A 1 175 ? -12.908 -11.056 9.197 1.00 95.06 175 TYR A O 1
ATOM 1411 N N . PRO A 1 176 ? -11.183 -9.993 8.193 1.00 95.56 176 PRO A N 1
ATOM 1412 C CA . PRO A 1 176 ? -11.734 -8.637 8.298 1.00 95.56 176 PRO A CA 1
ATOM 1413 C C . PRO A 1 176 ? -13.235 -8.553 7.979 1.00 95.56 176 PRO A C 1
ATOM 1415 O O . PRO A 1 176 ? -14.025 -8.039 8.767 1.00 95.56 176 PRO A O 1
ATOM 1418 N N . GLN A 1 177 ? -13.659 -9.167 6.870 1.00 95.00 177 GLN A N 1
ATOM 1419 C CA . GLN A 1 177 ? -15.061 -9.178 6.448 1.00 95.00 177 GLN A CA 1
ATOM 1420 C C . GLN A 1 177 ? -15.984 -9.927 7.421 1.00 95.00 177 GLN A C 1
ATOM 1422 O O . GLN A 1 177 ? -17.120 -9.503 7.638 1.00 95.00 177 GLN A O 1
ATOM 1427 N N . ALA A 1 178 ? -15.504 -11.021 8.020 1.00 95.88 178 ALA A N 1
ATOM 1428 C CA . ALA A 1 178 ? -16.255 -11.764 9.026 1.00 95.88 178 ALA A CA 1
ATOM 1429 C C . ALA A 1 178 ? -16.444 -10.926 10.302 1.00 95.88 178 ALA A C 1
ATOM 1431 O O . ALA A 1 178 ? -17.537 -10.937 10.868 1.00 95.88 178 ALA A O 1
ATOM 1432 N N . ARG A 1 179 ? -15.441 -10.117 10.685 1.00 95.38 179 ARG A N 1
ATOM 1433 C CA . ARG A 1 179 ? -15.548 -9.168 11.812 1.00 95.38 179 ARG A CA 1
ATOM 1434 C C . ARG A 1 179 ? -16.616 -8.118 11.558 1.00 95.38 179 ARG A C 1
ATOM 1436 O O . ARG A 1 179 ? -17.464 -7.882 12.412 1.00 95.38 179 ARG A O 1
ATOM 1443 N N . VAL A 1 180 ? -16.628 -7.531 10.356 1.00 96.75 180 VAL A N 1
ATOM 1444 C CA . VAL A 1 180 ? -17.652 -6.548 9.958 1.00 96.75 180 VAL A CA 1
ATOM 1445 C C . VAL A 1 180 ? -19.050 -7.152 10.092 1.00 96.75 180 VAL A C 1
ATOM 1447 O O . VAL A 1 180 ? -19.941 -6.536 10.676 1.00 96.75 180 VAL A O 1
ATOM 1450 N N . GLU A 1 181 ? -19.256 -8.372 9.592 1.00 96.81 181 GLU A N 1
ATOM 1451 C CA . GLU A 1 181 ? -20.542 -9.063 9.728 1.00 96.81 181 GLU A CA 1
ATOM 1452 C C . GLU A 1 181 ? -20.910 -9.352 11.186 1.00 96.81 181 GLU A C 1
ATOM 1454 O O . GLU A 1 181 ? -22.076 -9.183 11.558 1.00 96.81 181 GLU A O 1
ATOM 1459 N N . ARG A 1 182 ? -19.935 -9.756 12.009 1.00 96.62 182 ARG A N 1
ATOM 1460 C CA . ARG A 1 182 ? -20.111 -9.978 13.448 1.00 96.62 182 ARG A CA 1
ATOM 1461 C C . ARG A 1 182 ? -20.532 -8.695 14.156 1.00 96.62 182 ARG A C 1
ATOM 1463 O O . ARG A 1 182 ? -21.528 -8.705 14.868 1.00 96.62 182 ARG A O 1
ATOM 1470 N N . TYR A 1 183 ? -19.869 -7.570 13.897 1.00 96.31 183 TYR A N 1
ATOM 1471 C CA . TYR A 1 183 ? -20.200 -6.281 14.517 1.00 96.31 183 TYR A CA 1
ATOM 1472 C C . TYR A 1 183 ? -21.606 -5.793 14.161 1.00 96.31 183 TYR A C 1
ATOM 1474 O O . TYR A 1 183 ? -22.308 -5.239 15.009 1.00 96.31 183 TYR A O 1
ATOM 1482 N N . VAL A 1 184 ? -22.057 -6.035 12.930 1.00 96.50 184 VAL A N 1
ATOM 1483 C CA . VAL A 1 184 ? -23.430 -5.705 12.526 1.00 96.50 184 VAL A CA 1
ATOM 1484 C C . VAL A 1 184 ? -24.442 -6.614 13.233 1.00 96.50 184 VAL A C 1
ATOM 1486 O O . VAL A 1 184 ? -25.446 -6.123 13.746 1.00 96.50 184 VAL A O 1
ATOM 1489 N N . LYS A 1 185 ? -24.191 -7.931 13.279 1.00 96.56 185 LYS A N 1
ATOM 1490 C CA . LYS A 1 185 ? -25.129 -8.920 13.841 1.00 96.56 185 LYS A CA 1
ATOM 1491 C C . LYS A 1 185 ? -25.188 -8.902 15.370 1.00 96.56 185 LYS A C 1
ATOM 1493 O O . LYS A 1 185 ? -26.280 -8.911 15.927 1.00 96.56 185 LYS A O 1
ATOM 1498 N N . GLU A 1 186 ? -24.038 -8.901 16.039 1.00 95.69 186 GLU A N 1
ATOM 1499 C CA . GLU A 1 186 ? -23.930 -9.041 17.498 1.00 95.69 186 GLU A CA 1
ATOM 1500 C C . GLU A 1 186 ? -24.001 -7.696 18.223 1.00 95.69 186 GLU A C 1
ATOM 1502 O O . GLU A 1 186 ? -24.628 -7.595 19.276 1.00 95.69 186 GLU A O 1
ATOM 1507 N N . TYR A 1 187 ? -23.394 -6.647 17.659 1.00 94.31 187 TYR A N 1
ATOM 1508 C CA . TYR A 1 187 ? -23.316 -5.334 18.306 1.00 94.31 187 TYR A CA 1
ATOM 1509 C C . TYR A 1 187 ? -24.313 -4.308 17.756 1.00 94.31 187 TYR A C 1
ATOM 1511 O O . TYR A 1 187 ? -24.423 -3.212 18.310 1.00 94.31 187 TYR A O 1
ATOM 1519 N N . GLY A 1 188 ? -25.055 -4.645 16.693 1.00 94.25 188 GLY A N 1
ATOM 1520 C CA . GLY A 1 188 ? -26.077 -3.773 16.108 1.00 94.25 188 GLY A CA 1
ATOM 1521 C C . GLY A 1 188 ? -25.517 -2.469 15.532 1.00 94.25 188 GLY A C 1
ATOM 1522 O O . GLY A 1 188 ? -26.218 -1.457 15.504 1.00 94.25 188 GLY A O 1
ATOM 1523 N N . ILE A 1 189 ? -24.244 -2.464 15.126 1.00 94.19 189 ILE A N 1
ATOM 1524 C CA . ILE A 1 189 ? -23.580 -1.290 14.551 1.00 94.19 189 ILE A CA 1
ATOM 1525 C C . ILE A 1 189 ? -23.941 -1.171 13.070 1.00 94.19 189 ILE A C 1
ATOM 1527 O O . ILE A 1 189 ? -24.098 -2.170 12.370 1.00 94.19 189 ILE A O 1
ATOM 1531 N N . ASP A 1 190 ? -24.056 0.064 12.578 1.00 94.50 190 ASP A N 1
ATOM 1532 C CA . ASP A 1 190 ? -24.241 0.313 11.152 1.00 94.50 190 ASP A CA 1
ATOM 1533 C C . ASP A 1 190 ? -23.081 -0.266 10.323 1.00 94.50 190 ASP A C 1
ATOM 1535 O O . ASP A 1 190 ? -21.908 -0.130 10.680 1.00 94.50 190 ASP A O 1
ATOM 1539 N N . LYS A 1 191 ? -23.399 -0.878 9.177 1.00 95.12 191 LYS A N 1
ATOM 1540 C CA . LYS A 1 191 ? -22.405 -1.548 8.330 1.00 95.12 191 LYS A CA 1
ATOM 1541 C C . LYS A 1 191 ? -21.271 -0.614 7.897 1.00 95.12 191 LYS A C 1
ATOM 1543 O O . LYS A 1 191 ? -20.133 -1.063 7.818 1.00 95.12 191 LYS A O 1
ATOM 1548 N N . SER A 1 192 ? -21.550 0.663 7.632 1.00 94.50 192 SER A N 1
ATOM 1549 C CA . SER A 1 192 ? -20.515 1.619 7.224 1.00 94.50 192 SER A CA 1
ATOM 1550 C C . SER A 1 192 ? -19.535 1.932 8.357 1.00 94.50 192 SER A C 1
ATOM 1552 O O . SER A 1 192 ? -18.330 2.020 8.116 1.00 94.50 192 SER A O 1
ATOM 1554 N N . LEU A 1 193 ? -20.028 2.027 9.597 1.00 94.50 193 LEU A N 1
ATOM 1555 C CA . LEU A 1 193 ? -19.192 2.211 10.783 1.00 94.50 193 LEU A CA 1
ATOM 1556 C C . LEU A 1 193 ? -18.360 0.961 11.069 1.00 94.50 193 LEU A C 1
ATOM 1558 O O . LEU A 1 193 ? -17.162 1.080 11.298 1.00 94.50 193 LEU A O 1
ATOM 1562 N N . ALA A 1 194 ? -18.969 -0.226 11.002 1.00 95.94 194 ALA A N 1
ATOM 1563 C CA . ALA A 1 194 ? -18.266 -1.493 11.188 1.00 95.94 194 ALA A CA 1
ATOM 1564 C C . ALA A 1 194 ? -17.159 -1.693 10.139 1.00 95.94 194 ALA A C 1
ATOM 1566 O O . ALA A 1 194 ? -16.048 -2.071 10.493 1.00 95.94 194 ALA A O 1
ATOM 1567 N N . GLN A 1 195 ? -17.440 -1.379 8.870 1.00 96.31 195 GLN A N 1
ATOM 1568 C CA . GLN A 1 195 ? -16.442 -1.433 7.803 1.00 96.31 195 GLN A CA 1
ATOM 1569 C C . GLN A 1 195 ? -15.297 -0.453 8.063 1.00 96.31 195 GLN A C 1
ATOM 1571 O O . GLN A 1 195 ? -14.141 -0.842 7.996 1.00 96.31 195 GLN A O 1
ATOM 1576 N N . THR A 1 196 ? -15.610 0.794 8.431 1.00 95.19 196 THR A N 1
ATOM 1577 C CA . THR A 1 196 ? -14.573 1.805 8.683 1.00 95.19 196 THR A CA 1
ATOM 1578 C C . THR A 1 196 ? -13.701 1.444 9.886 1.00 95.19 196 THR A C 1
ATOM 1580 O O . THR A 1 196 ? -12.503 1.679 9.846 1.00 95.19 196 THR A O 1
ATOM 1583 N N . LEU A 1 197 ? -14.269 0.845 10.942 1.00 95.19 197 LEU A N 1
ATOM 1584 C CA . LEU A 1 197 ? -13.485 0.363 12.085 1.00 95.19 197 LEU A CA 1
ATOM 1585 C C . LEU A 1 197 ? -12.419 -0.652 11.666 1.00 95.19 197 LEU A C 1
ATOM 1587 O O . LEU A 1 197 ? -11.308 -0.590 12.177 1.00 95.19 197 LEU A O 1
ATOM 1591 N N . VAL A 1 198 ? -12.770 -1.565 10.762 1.00 95.31 198 VAL A N 1
ATOM 1592 C CA . VAL A 1 198 ? -11.868 -2.617 10.282 1.00 95.31 198 VAL A CA 1
ATOM 1593 C C . VAL A 1 198 ? -10.881 -2.079 9.243 1.00 95.31 198 VAL A C 1
ATOM 1595 O O . VAL A 1 198 ? -9.701 -2.402 9.300 1.00 95.31 198 VAL A O 1
ATOM 1598 N N . ASP A 1 199 ? -11.332 -1.227 8.319 1.00 94.06 199 ASP A N 1
ATOM 1599 C CA . ASP A 1 199 ? -10.471 -0.624 7.292 1.00 94.06 199 ASP A CA 1
ATOM 1600 C C . ASP A 1 199 ? -9.407 0.309 7.899 1.00 94.06 199 ASP A C 1
ATOM 1602 O O . ASP A 1 199 ? -8.299 0.398 7.374 1.00 94.06 199 ASP A O 1
ATOM 1606 N N . ASP A 1 200 ? -9.741 0.999 8.997 1.00 90.75 200 ASP A N 1
ATOM 1607 C CA . ASP A 1 200 ? -8.830 1.892 9.722 1.00 90.75 200 ASP A CA 1
ATOM 1608 C C . ASP A 1 200 ? -8.010 1.157 10.814 1.00 90.75 200 ASP A C 1
ATOM 1610 O O . ASP A 1 200 ? -7.338 1.826 11.600 1.00 90.75 200 ASP A O 1
ATOM 1614 N N . GLU A 1 201 ? -8.074 -0.183 10.894 1.00 91.94 201 GLU A N 1
ATOM 1615 C CA . GLU A 1 201 ? -7.374 -1.027 11.890 1.00 91.94 201 GLU A CA 1
ATOM 1616 C C . GLU A 1 201 ? -7.673 -0.635 13.358 1.00 91.94 201 GLU A C 1
ATOM 1618 O O . GLU A 1 201 ? -6.815 -0.669 14.239 1.00 91.94 201 GLU A O 1
ATOM 1623 N N . ARG A 1 202 ? -8.914 -0.218 13.645 1.00 92.38 202 ARG A N 1
ATOM 1624 C CA . ARG A 1 202 ? -9.391 0.195 14.988 1.00 92.38 202 ARG A CA 1
ATOM 1625 C C . ARG A 1 202 ? -10.294 -0.832 15.655 1.00 92.38 202 ARG A C 1
ATOM 1627 O O . ARG A 1 202 ? -10.866 -0.578 16.715 1.00 92.38 202 ARG A O 1
ATOM 1634 N N . ASP A 1 203 ? -10.468 -1.970 15.014 1.00 93.56 203 ASP A N 1
ATOM 1635 C CA . ASP A 1 203 ? -11.330 -3.063 15.435 1.00 93.56 203 ASP A CA 1
ATOM 1636 C C . ASP A 1 203 ? -10.885 -3.707 16.766 1.00 93.56 203 ASP A C 1
ATOM 1638 O O . ASP A 1 203 ? -11.741 -3.973 17.607 1.00 93.56 203 ASP A O 1
ATOM 1642 N N . GLU A 1 204 ? -9.584 -3.880 17.021 1.00 94.31 204 GLU A N 1
ATOM 1643 C CA . GLU A 1 204 ? -9.067 -4.394 18.298 1.00 94.31 204 GLU A CA 1
ATOM 1644 C C . GLU A 1 204 ? -9.336 -3.419 19.447 1.00 94.31 204 GLU A C 1
ATOM 1646 O O . GLU A 1 204 ? -9.860 -3.809 20.493 1.00 94.31 204 GLU A O 1
ATOM 1651 N N . LEU A 1 205 ? -9.038 -2.131 19.239 1.00 95.31 205 LEU A N 1
ATOM 1652 C CA . LEU A 1 205 ? -9.343 -1.079 20.208 1.00 95.31 205 LEU A CA 1
ATOM 1653 C C . LEU A 1 205 ? -10.847 -1.023 20.485 1.00 95.31 205 LEU A C 1
ATOM 1655 O O . LEU A 1 205 ? -11.264 -0.910 21.636 1.00 95.31 205 LEU A O 1
ATOM 1659 N N . PHE A 1 206 ? -11.669 -1.131 19.443 1.00 95.94 206 PHE A N 1
ATOM 1660 C CA . PHE A 1 206 ? -13.115 -1.203 19.582 1.00 95.94 206 PHE A CA 1
ATOM 1661 C C . PHE A 1 206 ? -13.539 -2.380 20.475 1.00 95.94 206 PHE A C 1
ATOM 1663 O O . PHE A 1 206 ? -14.267 -2.153 21.440 1.00 95.94 206 PHE A O 1
ATOM 1670 N N . GLU A 1 207 ? -13.046 -3.600 20.239 1.00 94.88 207 GLU A N 1
ATOM 1671 C CA . GLU A 1 207 ? -13.368 -4.765 21.080 1.00 94.88 207 GLU A CA 1
ATOM 1672 C C . GLU A 1 207 ? -12.898 -4.599 22.529 1.00 94.88 207 GLU A C 1
ATOM 1674 O O . GLU A 1 207 ? -13.626 -4.955 23.459 1.00 94.88 207 GLU A O 1
ATOM 1679 N N . GLN A 1 208 ? -11.735 -3.982 22.747 1.00 96.25 208 GLN A N 1
ATOM 1680 C CA . GLN A 1 208 ? -11.253 -3.653 24.090 1.00 96.25 208 GLN A CA 1
ATOM 1681 C C . GLN A 1 208 ? -12.188 -2.666 24.808 1.00 96.25 208 GLN A C 1
ATOM 1683 O O . GLN A 1 208 ? -12.468 -2.837 25.995 1.00 96.25 208 GLN A O 1
ATOM 1688 N N . LEU A 1 209 ? -12.736 -1.672 24.102 1.00 95.88 209 LEU A N 1
ATOM 1689 C CA . LEU A 1 209 ? -13.736 -0.760 24.667 1.00 95.88 209 LEU A CA 1
ATOM 1690 C C . LEU A 1 209 ? -15.055 -1.479 24.984 1.00 95.88 209 LEU A C 1
ATOM 1692 O O . LEU A 1 209 ? -15.682 -1.186 26.004 1.00 95.88 209 LEU A O 1
ATOM 1696 N N . ILE A 1 210 ? -15.471 -2.447 24.160 1.00 95.94 210 ILE A N 1
ATOM 1697 C CA . ILE A 1 210 ? -16.658 -3.2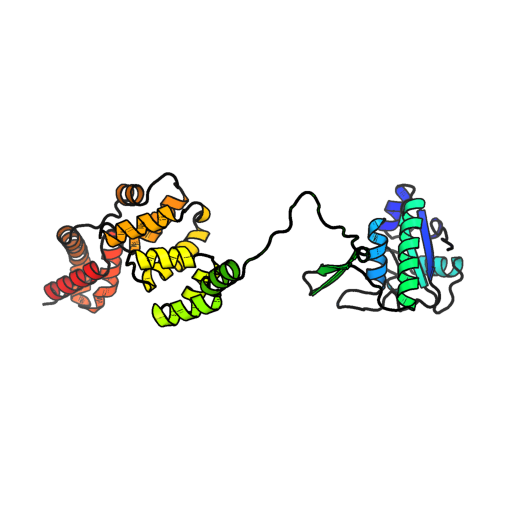66 24.458 1.00 95.94 210 ILE A CA 1
ATOM 1698 C C . ILE A 1 210 ? -16.422 -4.114 25.709 1.00 95.94 210 ILE A C 1
ATOM 1700 O O . ILE A 1 210 ? -17.300 -4.186 26.568 1.00 95.94 210 ILE A O 1
ATOM 1704 N N . ALA A 1 211 ? -15.225 -4.686 25.865 1.00 95.19 211 ALA A N 1
ATOM 1705 C CA . ALA A 1 211 ? -14.838 -5.419 27.070 1.00 95.19 211 ALA A CA 1
ATOM 1706 C C . ALA A 1 211 ? -14.849 -4.531 28.332 1.00 95.19 211 ALA A C 1
ATOM 1708 O O . ALA A 1 211 ? -15.164 -5.009 29.420 1.00 95.19 211 ALA A O 1
ATOM 1709 N N . MET A 1 212 ? -14.603 -3.222 28.190 1.00 93.38 212 MET A N 1
ATOM 1710 C CA . MET A 1 212 ? -14.769 -2.219 29.254 1.00 93.38 212 MET A CA 1
ATOM 1711 C C . MET A 1 212 ? -16.237 -1.824 29.515 1.00 93.38 21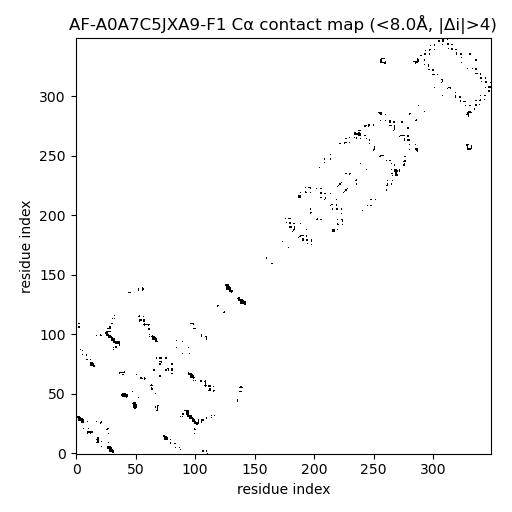2 MET A C 1
ATOM 1713 O O . MET A 1 212 ? -16.495 -0.910 30.290 1.00 93.38 212 MET A O 1
ATOM 1717 N N . SER A 1 213 ? -17.215 -2.502 28.907 1.00 93.19 213 SER A N 1
ATOM 1718 C CA . SER A 1 213 ? -18.654 -2.202 29.012 1.00 93.19 213 SER A CA 1
ATOM 1719 C C . SER A 1 213 ? -19.094 -0.881 28.360 1.00 93.19 213 SER A C 1
ATOM 1721 O O . SER A 1 213 ? -20.150 -0.334 28.693 1.00 93.19 213 SER A O 1
ATOM 1723 N N . VAL A 1 214 ? -18.333 -0.366 27.387 1.00 94.00 214 VAL A N 1
ATOM 1724 C CA . VAL A 1 214 ? -18.768 0.774 26.567 1.00 94.00 214 VAL A CA 1
ATOM 1725 C C . VAL A 1 214 ? -19.850 0.322 25.583 1.00 94.00 214 VAL A C 1
ATOM 1727 O O . VAL A 1 214 ? -19.772 -0.744 24.978 1.00 94.00 214 VAL A O 1
ATOM 1730 N N . LYS A 1 215 ? -20.875 1.159 25.373 1.00 94.00 215 LYS A N 1
ATOM 1731 C CA . LYS A 1 215 ? -21.932 0.875 24.388 1.00 94.00 215 LYS A CA 1
ATOM 1732 C C . LYS A 1 215 ? -21.345 0.795 22.970 1.00 94.00 215 LYS A C 1
ATOM 1734 O O . LYS A 1 215 ? -20.757 1.790 22.534 1.00 94.00 215 LYS A O 1
ATOM 1739 N N . PRO A 1 216 ? -21.587 -0.288 22.204 1.00 94.62 216 PRO A N 1
ATOM 1740 C CA . PRO A 1 216 ? -20.957 -0.467 20.898 1.00 94.62 216 PRO A CA 1
ATOM 1741 C C . PRO A 1 216 ? -21.204 0.658 19.896 1.00 94.62 216 PRO A C 1
ATOM 1743 O O . PRO A 1 216 ? -20.271 1.152 19.268 1.00 94.62 216 PRO A O 1
ATOM 1746 N N . SER A 1 217 ? -22.441 1.147 19.807 1.00 93.19 217 SER A N 1
ATOM 1747 C CA . SER A 1 217 ? -22.787 2.265 18.925 1.00 93.19 217 SER A CA 1
ATOM 1748 C C . SER A 1 217 ? -22.019 3.548 19.264 1.00 93.19 217 SER A C 1
ATOM 1750 O O . SER A 1 217 ? -21.674 4.319 18.373 1.00 93.19 217 SER A O 1
ATOM 1752 N N . LEU A 1 218 ? -21.751 3.786 20.553 1.00 93.38 218 LEU A N 1
ATOM 1753 C CA . LEU A 1 218 ? -21.005 4.955 21.007 1.00 93.38 218 LEU A CA 1
ATOM 1754 C C . LEU A 1 218 ? -19.515 4.789 20.714 1.00 93.38 218 LEU A C 1
ATOM 1756 O O . LEU A 1 218 ? -18.927 5.694 20.133 1.00 93.38 218 LEU A O 1
ATOM 1760 N N . ALA A 1 219 ? -18.931 3.636 21.054 1.00 95.31 219 ALA A N 1
ATOM 1761 C CA . ALA A 1 219 ? -17.532 3.339 20.753 1.00 95.31 219 ALA A CA 1
ATOM 1762 C C . ALA A 1 219 ? -17.246 3.497 19.252 1.00 95.31 219 ALA A C 1
ATOM 1764 O O . ALA A 1 219 ? -16.354 4.253 18.874 1.00 95.31 219 ALA A O 1
ATOM 1765 N N . ALA A 1 220 ? -18.075 2.888 18.397 1.00 94.75 220 ALA A N 1
ATOM 1766 C CA . ALA A 1 220 ? -17.960 3.007 16.947 1.00 94.75 220 ALA A CA 1
ATOM 1767 C C . ALA A 1 220 ? -18.092 4.461 16.467 1.00 94.75 220 ALA A C 1
ATOM 1769 O O . ALA A 1 220 ? -17.281 4.931 15.673 1.00 94.75 220 ALA A O 1
ATOM 1770 N N . SER A 1 221 ? -19.078 5.207 16.978 1.00 94.06 221 SER A N 1
ATOM 1771 C CA . SER A 1 221 ? -19.275 6.609 16.598 1.00 94.06 221 SER A CA 1
ATOM 1772 C C . SER A 1 221 ? -18.092 7.494 16.994 1.00 94.06 221 SER A C 1
ATOM 1774 O O . SER A 1 221 ? -17.693 8.354 16.217 1.00 94.06 221 SER A O 1
ATOM 1776 N N . ILE A 1 222 ? -17.530 7.324 18.187 1.00 93.94 222 ILE A N 1
ATOM 1777 C CA . ILE A 1 222 ? -16.396 8.133 18.645 1.00 93.94 222 ILE A CA 1
ATOM 1778 C C . ILE A 1 222 ? -15.125 7.766 17.866 1.00 93.94 222 ILE A C 1
ATOM 1780 O O . ILE A 1 222 ? -14.438 8.651 17.351 1.00 93.94 222 ILE A O 1
ATOM 1784 N N . LEU A 1 223 ? -14.842 6.467 17.715 1.00 93.69 223 LEU A N 1
ATOM 1785 C CA . LEU A 1 223 ? -13.653 5.991 17.010 1.00 93.69 223 LEU A CA 1
ATOM 1786 C C . LEU A 1 223 ? -13.661 6.349 15.524 1.00 93.69 223 LEU A C 1
ATOM 1788 O O . LEU A 1 223 ? -12.606 6.656 14.976 1.00 93.69 223 LEU A O 1
ATOM 1792 N N . VAL A 1 224 ? -14.826 6.320 14.875 1.00 92.75 224 VAL A N 1
ATOM 1793 C CA . VAL A 1 224 ? -14.938 6.584 13.437 1.00 92.75 224 VAL A CA 1
ATOM 1794 C C . VAL A 1 224 ? -15.298 8.037 13.161 1.00 92.75 224 VAL A C 1
ATOM 1796 O O . VAL A 1 224 ? -14.587 8.713 12.428 1.00 92.75 224 VAL A O 1
ATOM 1799 N N . VAL A 1 225 ? -16.397 8.546 13.718 1.00 92.06 225 VAL A N 1
ATOM 1800 C CA . VAL A 1 225 ? -16.949 9.853 13.322 1.00 92.06 225 VAL A CA 1
ATOM 1801 C C . VAL A 1 225 ? -16.159 10.998 13.945 1.00 92.06 225 VAL A C 1
ATOM 1803 O O . VAL A 1 225 ? -15.728 11.895 13.221 1.00 92.06 225 VAL A O 1
ATOM 1806 N N . VAL A 1 226 ? -15.935 10.968 15.263 1.00 90.62 226 VAL A N 1
ATOM 1807 C CA . VAL A 1 226 ? -15.277 12.080 15.973 1.00 90.62 226 VAL A CA 1
ATOM 1808 C C . VAL A 1 226 ? -13.817 12.199 15.550 1.00 90.62 226 VAL A C 1
ATOM 1810 O O . VAL A 1 226 ? -13.395 13.257 15.090 1.00 90.62 226 VAL A O 1
ATOM 1813 N N . LEU A 1 227 ? -13.055 11.105 15.610 1.00 89.44 227 LEU A N 1
ATOM 1814 C CA . LEU A 1 227 ? -11.636 11.142 15.243 1.00 89.44 227 LEU A CA 1
ATOM 1815 C C . LEU A 1 227 ? -11.421 11.494 13.760 1.00 89.44 227 LEU A C 1
ATOM 1817 O O . LEU A 1 227 ? -10.528 12.277 13.440 1.00 89.44 227 LEU A O 1
ATOM 1821 N N . LYS A 1 228 ? -12.264 11.005 12.841 1.00 87.62 228 LYS A N 1
ATOM 1822 C CA . LYS A 1 228 ? -12.170 11.378 11.418 1.00 87.62 228 LYS A CA 1
ATOM 1823 C C . LYS A 1 228 ? -12.575 12.830 11.162 1.00 87.62 228 LYS A C 1
ATOM 1825 O O . LYS A 1 228 ? -11.999 13.462 10.277 1.00 87.62 228 LYS A O 1
ATOM 1830 N N . GLY A 1 229 ? -13.529 13.360 11.931 1.00 88.25 229 GLY A N 1
ATOM 1831 C CA . GLY A 1 229 ? -13.890 14.779 11.915 1.00 88.25 229 GLY A CA 1
ATOM 1832 C C . GLY A 1 229 ? -12.713 15.669 12.319 1.00 88.25 229 GLY A C 1
ATOM 1833 O O . GLY A 1 229 ? -12.377 16.610 11.600 1.00 88.25 229 GLY A O 1
ATOM 1834 N N . LEU A 1 230 ? -12.022 15.294 13.398 1.00 90.38 230 LEU A N 1
ATOM 1835 C CA . LEU A 1 230 ? -10.877 16.030 13.939 1.00 90.38 230 LEU A CA 1
ATOM 1836 C C . LEU A 1 230 ? -9.642 16.021 13.033 1.00 90.38 230 LEU A C 1
ATOM 1838 O O . LEU A 1 230 ? -8.860 16.966 13.082 1.00 90.38 230 LEU A O 1
ATOM 1842 N N . LYS A 1 231 ? -9.488 15.025 12.149 1.00 88.69 231 LYS A N 1
ATOM 1843 C CA . LYS A 1 231 ? -8.339 14.919 11.227 1.00 88.69 231 LYS A CA 1
ATOM 1844 C C . LYS A 1 231 ? -8.113 16.168 10.364 1.00 88.69 231 LYS A C 1
ATOM 1846 O O . LYS A 1 231 ? -7.005 16.406 9.897 1.00 88.69 231 LYS A O 1
ATOM 1851 N N . LYS A 1 232 ? -9.164 16.955 10.107 1.00 87.88 232 LYS A N 1
ATOM 1852 C CA . LYS A 1 232 ? -9.067 18.206 9.334 1.00 87.88 232 LYS A CA 1
ATOM 1853 C C . LYS A 1 232 ? -8.540 19.389 10.148 1.00 87.88 232 LYS A C 1
ATOM 1855 O O . LYS A 1 232 ? -8.107 20.370 9.553 1.00 87.88 232 LYS A O 1
ATOM 1860 N N . GLU A 1 233 ? -8.620 19.315 11.472 1.00 88.25 233 GLU A N 1
ATOM 1861 C CA . GLU A 1 233 ? -8.324 20.424 12.381 1.00 88.25 233 GLU A CA 1
ATOM 1862 C C . GLU A 1 233 ? -7.043 20.203 13.183 1.00 88.25 233 GLU A C 1
ATOM 1864 O O . GLU A 1 233 ? -6.334 21.166 13.470 1.00 88.25 233 GLU A O 1
ATOM 1869 N N . VAL A 1 234 ? -6.751 18.954 13.552 1.00 92.00 234 VAL A N 1
ATOM 1870 C CA . VAL A 1 234 ? -5.655 18.592 14.456 1.00 92.00 234 VAL A CA 1
ATOM 1871 C C . VAL A 1 234 ? -4.948 17.304 14.012 1.00 92.00 234 VAL A C 1
ATOM 1873 O O . VAL A 1 234 ? -5.564 16.469 13.342 1.00 92.00 234 VAL A O 1
ATOM 1876 N N . PRO A 1 235 ? -3.666 17.117 14.388 1.00 90.06 235 PRO A N 1
ATOM 1877 C CA . PRO A 1 235 ? -2.910 15.899 14.099 1.00 90.06 235 PRO A CA 1
ATOM 1878 C C . PRO A 1 235 ? -3.381 14.751 14.999 1.00 90.06 235 PRO A C 1
ATOM 1880 O O . PRO A 1 235 ? -2.844 14.506 16.080 1.00 90.06 235 PRO A O 1
ATOM 1883 N N . ILE A 1 236 ? -4.426 14.047 14.565 1.00 89.94 236 ILE A N 1
ATOM 1884 C CA . ILE A 1 236 ? -5.023 12.935 15.321 1.00 89.94 236 ILE A CA 1
ATOM 1885 C C . ILE A 1 236 ? -4.052 11.765 15.532 1.00 89.94 236 ILE A C 1
ATOM 1887 O O . ILE A 1 236 ? -4.313 10.914 16.375 1.00 89.94 236 ILE A O 1
ATOM 1891 N N . GLU A 1 237 ? -2.942 11.722 14.791 1.00 89.56 237 GLU A N 1
ATOM 1892 C CA . GLU A 1 237 ? -1.876 10.727 14.934 1.00 89.56 237 GLU A CA 1
ATOM 1893 C C . GLU A 1 237 ? -1.173 10.812 16.299 1.00 89.56 237 GLU A C 1
ATOM 1895 O O . GLU A 1 237 ? -0.581 9.834 16.747 1.00 89.56 237 GLU A O 1
ATOM 1900 N N . ASN A 1 238 ? -1.274 11.957 16.983 1.00 92.69 238 ASN A N 1
ATOM 1901 C CA . ASN A 1 238 ? -0.741 12.149 18.332 1.00 92.69 238 ASN A CA 1
ATOM 1902 C C . ASN A 1 238 ? -1.620 11.511 19.426 1.00 92.69 238 ASN A C 1
ATOM 1904 O O . ASN A 1 238 ? -1.193 11.393 20.575 1.00 92.69 238 ASN A O 1
ATOM 1908 N N . ILE A 1 239 ? -2.855 11.111 19.102 1.00 92.25 239 ILE A N 1
ATOM 1909 C CA . ILE A 1 239 ? -3.768 10.486 20.060 1.00 92.25 239 ILE A CA 1
ATOM 1910 C C . ILE A 1 239 ? -3.452 8.991 20.136 1.00 92.25 239 ILE A C 1
ATOM 1912 O O . ILE A 1 239 ? -3.681 8.245 19.185 1.00 92.25 239 ILE A O 1
ATOM 1916 N N . THR A 1 240 ? -2.966 8.544 21.292 1.00 93.12 240 THR A N 1
ATOM 1917 C CA . THR A 1 240 ? -2.668 7.133 21.550 1.00 93.12 240 THR A CA 1
ATOM 1918 C C . THR A 1 240 ? -3.930 6.345 21.905 1.00 93.12 240 THR A C 1
ATOM 1920 O O . THR A 1 240 ? -4.957 6.901 22.304 1.00 93.12 240 THR A O 1
ATOM 1923 N N . GLU A 1 241 ? -3.859 5.016 21.823 1.00 93.19 241 GLU A N 1
ATOM 1924 C CA . GLU A 1 241 ? -4.943 4.165 22.324 1.00 93.19 241 GLU A CA 1
ATOM 1925 C C . GLU A 1 241 ? -5.214 4.366 23.818 1.00 93.19 241 GLU A C 1
ATOM 1927 O O . GLU A 1 241 ? -6.357 4.249 24.255 1.00 93.19 241 GLU A O 1
ATOM 1932 N N . GLU A 1 242 ? -4.176 4.660 24.604 1.00 92.69 242 GLU A N 1
ATOM 1933 C CA . GLU A 1 242 ? -4.297 4.907 26.040 1.00 92.69 242 GLU A CA 1
ATOM 1934 C C . GLU A 1 242 ? -5.109 6.175 26.310 1.00 92.69 242 GLU A C 1
ATOM 1936 O O . GLU A 1 242 ? -6.052 6.132 27.096 1.00 92.69 242 GLU A O 1
ATOM 1941 N N . HIS A 1 243 ? -4.862 7.254 25.558 1.00 94.12 243 HIS A N 1
ATOM 1942 C CA . HIS A 1 243 ? -5.679 8.470 25.610 1.00 94.12 243 HIS A CA 1
ATOM 1943 C C . HIS A 1 243 ? -7.158 8.187 25.333 1.00 94.12 243 HIS A C 1
ATOM 1945 O O . HIS A 1 243 ? -8.041 8.698 26.027 1.00 94.12 243 HIS A O 1
ATOM 1951 N N . ILE A 1 244 ? -7.436 7.354 24.326 1.00 94.75 244 ILE A N 1
ATOM 1952 C CA . ILE A 1 244 ? -8.802 6.969 23.969 1.00 94.75 244 ILE A CA 1
ATOM 1953 C C . ILE A 1 244 ? -9.431 6.156 25.105 1.00 94.75 244 ILE A C 1
ATOM 1955 O O . ILE A 1 244 ? -10.523 6.494 25.564 1.00 94.75 244 ILE A O 1
ATOM 1959 N N . LYS A 1 245 ? -8.740 5.119 25.593 1.00 94.81 245 LYS A N 1
ATOM 1960 C CA . LYS A 1 245 ? -9.203 4.270 26.702 1.00 94.81 245 LYS A CA 1
ATOM 1961 C C . LYS A 1 245 ? -9.487 5.093 27.954 1.00 94.81 245 LYS A C 1
ATOM 1963 O O . LYS A 1 245 ? -10.529 4.897 28.573 1.00 94.81 245 LYS A O 1
ATOM 1968 N N . ASP A 1 246 ? -8.617 6.033 28.303 1.00 93.88 246 ASP A N 1
ATOM 1969 C CA . ASP A 1 246 ? -8.787 6.889 29.476 1.00 93.88 246 ASP A CA 1
ATOM 1970 C C . ASP A 1 246 ? -9.981 7.832 29.338 1.00 93.88 246 ASP A C 1
ATOM 1972 O O . ASP A 1 246 ? -10.769 7.950 30.275 1.00 93.88 246 ASP A O 1
ATOM 1976 N N . ALA A 1 247 ? -10.199 8.427 28.161 1.00 94.62 247 ALA A N 1
ATOM 1977 C CA . ALA A 1 247 ? -11.409 9.210 27.909 1.00 94.62 247 ALA A CA 1
ATOM 1978 C C . ALA A 1 247 ? -12.682 8.358 28.078 1.00 94.62 247 ALA A C 1
ATOM 1980 O O . ALA A 1 247 ? -13.659 8.802 28.683 1.00 94.62 247 ALA A O 1
ATOM 1981 N N . PHE A 1 248 ? -12.668 7.102 27.618 1.00 95.50 248 PHE A N 1
ATOM 1982 C CA . PHE A 1 248 ? -13.781 6.178 27.844 1.00 95.50 248 PHE A CA 1
ATOM 1983 C C . PHE A 1 248 ? -13.949 5.763 29.311 1.00 95.50 248 PHE A C 1
ATOM 1985 O O . PHE A 1 248 ? -15.091 5.643 29.752 1.00 95.50 248 PHE A O 1
ATOM 1992 N N . LYS A 1 249 ? -12.873 5.604 30.095 1.00 94.44 249 LYS A N 1
ATOM 1993 C CA . LYS A 1 249 ? -12.979 5.380 31.552 1.00 94.44 249 LYS A CA 1
ATOM 1994 C C . LYS A 1 249 ? -13.676 6.550 32.239 1.00 94.44 249 LYS A C 1
ATOM 1996 O O . LYS A 1 249 ? -14.621 6.334 32.985 1.00 94.44 249 LYS A O 1
ATOM 2001 N N . LEU A 1 250 ? -13.290 7.786 31.914 1.00 92.81 250 LEU A N 1
ATOM 2002 C CA . LEU A 1 250 ? -13.933 8.982 32.473 1.00 92.81 250 LEU A CA 1
ATOM 2003 C C . LEU A 1 250 ? -15.427 9.050 32.142 1.00 92.81 250 LEU A C 1
ATOM 2005 O O . LEU A 1 250 ? -16.220 9.509 32.964 1.00 92.81 250 LEU A O 1
ATOM 2009 N N . LEU A 1 251 ? -15.819 8.597 30.949 1.00 92.12 251 LEU A N 1
ATOM 2010 C CA . LEU A 1 251 ? -17.227 8.483 30.583 1.00 92.12 251 LEU A CA 1
ATOM 2011 C C . LEU A 1 251 ? -17.944 7.429 31.445 1.00 92.12 251 LEU A C 1
ATOM 2013 O O . LEU A 1 251 ? -19.038 7.695 31.937 1.00 92.12 251 LEU A O 1
ATOM 2017 N N . LEU A 1 252 ? -17.350 6.244 31.619 1.00 91.44 252 LEU A N 1
ATOM 2018 C CA . LEU A 1 252 ? -17.928 5.152 32.418 1.00 91.44 252 LEU A CA 1
ATOM 2019 C C . LEU A 1 252 ? -18.058 5.523 33.901 1.00 91.44 252 LEU A C 1
ATOM 2021 O O . LEU A 1 252 ? -19.058 5.182 34.531 1.00 91.44 252 LEU A O 1
ATOM 2025 N N . ASP A 1 253 ? -17.105 6.295 34.420 1.00 90.69 253 ASP A N 1
ATOM 2026 C CA . ASP A 1 253 ? -17.109 6.833 35.783 1.00 90.69 253 ASP A CA 1
ATOM 2027 C C . ASP A 1 253 ? -18.088 8.012 35.963 1.00 90.69 253 ASP A C 1
ATOM 2029 O O . ASP A 1 253 ? -18.126 8.629 37.026 1.00 90.69 253 ASP A O 1
ATOM 2033 N N . ASN A 1 254 ? -18.880 8.354 34.936 1.00 87.12 254 ASN A N 1
ATOM 2034 C CA . ASN A 1 254 ? -19.774 9.517 34.906 1.00 87.12 254 ASN A CA 1
ATOM 2035 C C . ASN A 1 254 ? -19.060 10.832 35.272 1.00 87.12 254 ASN A C 1
ATOM 2037 O O . ASN A 1 254 ? -19.638 11.702 35.922 1.00 87.12 254 ASN A O 1
ATOM 2041 N N . ARG A 1 255 ? -17.798 10.993 34.853 1.00 87.38 255 ARG A N 1
ATOM 2042 C CA . ARG A 1 255 ? -17.032 12.234 35.051 1.00 87.38 255 ARG A CA 1
ATOM 2043 C C . ARG A 1 255 ? -17.170 13.205 33.888 1.00 87.38 255 ARG A C 1
ATOM 2045 O O . ARG A 1 255 ? -17.066 14.407 34.106 1.00 87.38 255 ARG A O 1
ATOM 2052 N N . ILE A 1 256 ? -17.405 12.705 32.676 1.00 90.50 256 ILE A N 1
ATOM 2053 C CA . ILE A 1 256 ? -17.572 13.516 31.461 1.00 90.50 256 ILE A CA 1
ATOM 2054 C C . ILE A 1 256 ? -18.841 13.122 30.700 1.00 90.50 256 ILE A C 1
ATOM 2056 O O . ILE A 1 256 ? -19.303 11.984 30.785 1.00 90.50 256 ILE A O 1
ATOM 2060 N N . ALA A 1 257 ? -19.387 14.053 29.916 1.00 87.25 257 ALA A N 1
ATOM 2061 C CA . ALA A 1 257 ? -20.446 13.764 28.952 1.00 87.25 257 ALA A CA 1
ATOM 2062 C C . ALA A 1 257 ? -19.866 13.211 27.636 1.00 87.25 257 ALA A C 1
ATOM 2064 O O . ALA A 1 257 ? -18.710 13.459 27.293 1.00 87.25 257 ALA A O 1
ATOM 2065 N N . LYS A 1 258 ? -20.686 12.526 26.828 1.00 86.50 258 LYS A N 1
ATOM 2066 C CA . LYS A 1 258 ? -20.270 12.050 25.491 1.00 86.50 258 LYS A CA 1
ATOM 2067 C C . LYS A 1 258 ? -19.895 13.202 24.541 1.00 86.50 258 LYS A C 1
ATOM 2069 O O . LYS A 1 258 ? -19.113 13.016 23.618 1.00 86.50 258 LYS A O 1
ATOM 2074 N N . GLU A 1 259 ? -20.450 14.390 24.763 1.00 85.88 259 GLU A N 1
ATOM 2075 C CA . GLU A 1 259 ? -20.161 15.603 24.000 1.00 85.88 259 GLU A CA 1
ATOM 2076 C C . GLU A 1 259 ? -18.756 16.160 24.292 1.00 85.88 259 GLU A C 1
ATOM 2078 O O . GLU A 1 259 ? -18.246 16.955 23.508 1.00 85.88 259 GLU A O 1
ATOM 2083 N N . ALA A 1 260 ? -18.106 15.738 25.385 1.00 89.19 260 ALA A N 1
ATOM 2084 C CA . ALA A 1 260 ? -16.765 16.197 25.746 1.00 89.19 260 ALA A CA 1
ATOM 2085 C C . ALA A 1 260 ? -15.649 15.540 24.914 1.00 89.19 260 ALA A C 1
ATOM 2087 O O . ALA A 1 260 ? -14.561 16.103 24.825 1.00 89.19 260 ALA A O 1
ATOM 2088 N N . PHE A 1 261 ? -15.900 14.384 24.281 1.00 92.25 261 PHE A N 1
ATOM 2089 C CA . PHE A 1 261 ? -14.875 13.636 23.536 1.00 92.25 261 PHE A CA 1
ATOM 2090 C C . PHE A 1 261 ? -14.215 14.455 22.430 1.00 92.25 261 PHE A C 1
ATOM 2092 O O . PHE A 1 261 ? -13.009 14.348 22.240 1.00 92.25 261 PHE A O 1
ATOM 2099 N N . GLU A 1 262 ? -14.987 15.267 21.707 1.00 91.25 262 GLU A N 1
ATOM 2100 C CA . GLU A 1 262 ? -14.463 16.067 20.599 1.00 91.25 262 GLU A CA 1
ATOM 2101 C C . GLU A 1 262 ? -13.421 17.080 21.085 1.00 91.25 262 GLU A C 1
ATOM 2103 O O . GLU A 1 262 ? -12.312 17.119 20.558 1.00 91.25 262 GLU A O 1
ATOM 2108 N N . GLU A 1 263 ? -13.736 17.842 22.135 1.00 90.62 263 GLU A N 1
ATOM 2109 C CA . GLU A 1 263 ? -12.816 18.836 22.697 1.00 90.62 263 GLU A CA 1
ATOM 2110 C C . GLU A 1 263 ? -11.637 18.167 23.421 1.00 90.62 263 GLU A C 1
ATOM 2112 O O . GLU A 1 263 ? -10.503 18.622 23.288 1.00 90.62 263 GLU A O 1
ATOM 2117 N N . ILE A 1 264 ? -11.877 17.053 24.129 1.00 92.69 264 ILE A N 1
ATOM 2118 C CA . ILE A 1 264 ? -10.814 16.291 24.799 1.00 92.69 264 ILE A CA 1
ATOM 2119 C C . ILE A 1 264 ? -9.806 15.770 23.774 1.00 92.69 264 ILE A C 1
ATOM 2121 O O . ILE A 1 264 ? -8.610 16.001 23.913 1.00 92.69 264 ILE A O 1
ATOM 2125 N N . PHE A 1 265 ? -10.268 15.098 22.719 1.00 94.62 265 PHE A N 1
ATOM 2126 C CA . PHE A 1 265 ? -9.385 14.568 21.682 1.00 94.62 265 PHE A CA 1
ATOM 2127 C C . PHE A 1 265 ? -8.699 15.666 20.880 1.00 94.62 265 PHE A C 1
ATOM 2129 O O . PHE A 1 265 ? -7.535 15.511 20.519 1.00 94.62 265 PHE A O 1
ATOM 2136 N N . LYS A 1 266 ? -9.377 16.793 20.646 1.00 93.69 266 LYS A N 1
ATOM 2137 C CA . LYS A 1 266 ? -8.766 17.958 20.010 1.00 93.69 266 LYS A CA 1
ATOM 2138 C C . LYS A 1 266 ? -7.579 18.487 20.812 1.00 93.69 266 LYS A C 1
ATOM 2140 O O . LYS A 1 266 ? -6.519 18.722 20.241 1.00 93.69 266 LYS A O 1
ATOM 2145 N N . GLU A 1 267 ? -7.744 18.642 22.121 1.00 93.44 267 GLU A N 1
ATOM 2146 C CA . GLU A 1 267 ? -6.672 19.115 22.995 1.00 93.44 267 GLU A CA 1
ATOM 2147 C C . GLU A 1 267 ? -5.554 18.073 23.130 1.00 93.44 267 GLU A C 1
ATOM 2149 O O . GLU A 1 267 ? -4.389 18.429 23.008 1.00 93.44 267 GLU A O 1
ATOM 2154 N N . LEU A 1 268 ? -5.883 16.786 23.294 1.00 94.12 268 LEU A N 1
ATOM 2155 C CA . LEU A 1 268 ? -4.889 15.706 23.378 1.00 94.12 268 LEU A CA 1
ATOM 2156 C C . LEU A 1 268 ? -4.078 15.542 22.087 1.00 94.12 268 LEU A C 1
ATOM 2158 O O . LEU A 1 268 ? -2.910 15.175 22.139 1.00 94.12 268 LEU A O 1
ATOM 2162 N N . ALA A 1 269 ? -4.664 15.835 20.924 1.00 93.44 269 ALA A N 1
ATOM 2163 C CA . ALA A 1 269 ? -3.925 15.853 19.664 1.00 93.44 269 ALA A CA 1
ATOM 2164 C C . ALA A 1 269 ? -2.875 16.979 19.616 1.00 93.44 269 ALA A C 1
ATOM 2166 O O . ALA A 1 269 ? -1.819 16.816 19.002 1.00 93.44 269 ALA A O 1
ATOM 2167 N N . LEU A 1 270 ? -3.157 18.122 20.250 1.00 92.88 270 LEU A N 1
ATOM 2168 C CA . LEU A 1 270 ? -2.243 19.268 20.328 1.00 92.88 270 LEU A CA 1
ATOM 2169 C C . LEU A 1 270 ? -1.225 19.132 21.472 1.00 92.88 270 LEU A C 1
ATOM 2171 O O . LEU A 1 270 ? -0.097 19.598 21.336 1.00 92.88 270 LEU A O 1
ATOM 2175 N N . HIS A 1 271 ? -1.628 18.477 22.561 1.00 93.12 271 HIS A N 1
ATOM 2176 C CA . HIS A 1 271 ? -0.890 18.317 23.814 1.00 93.12 271 HIS A CA 1
ATOM 2177 C C . HIS A 1 271 ? -0.889 16.844 24.265 1.00 93.12 271 HIS A C 1
ATOM 2179 O O . HIS A 1 271 ? -1.560 16.495 25.244 1.00 93.12 271 HIS A O 1
ATOM 2185 N N . PRO A 1 272 ? -0.175 15.953 23.549 1.00 91.12 272 PRO A N 1
ATOM 2186 C CA . PRO A 1 272 ? -0.190 14.510 23.805 1.00 91.12 272 PRO A CA 1
ATOM 2187 C C . PRO A 1 272 ? 0.473 14.099 25.124 1.00 91.12 272 PRO A C 1
ATOM 2189 O O . PRO A 1 272 ? 0.363 12.951 25.531 1.00 91.12 272 PRO A O 1
ATOM 2192 N N . GLU A 1 273 ? 1.177 15.002 25.800 1.00 92.44 273 GLU A N 1
ATOM 2193 C CA . GLU A 1 273 ? 1.740 14.778 27.131 1.00 92.44 273 GLU A CA 1
ATOM 2194 C C . GLU A 1 273 ? 0.687 14.771 28.250 1.00 92.44 273 GLU A C 1
ATOM 2196 O O . GLU A 1 273 ? 0.973 14.321 29.362 1.00 92.44 273 GLU A O 1
ATOM 2201 N N . LYS A 1 274 ? -0.513 15.301 27.981 1.00 92.00 274 LYS A N 1
ATOM 2202 C CA . LYS A 1 274 ? -1.594 15.401 28.962 1.00 92.00 274 LYS A CA 1
ATOM 2203 C C . LYS A 1 274 ? -2.439 14.134 28.981 1.00 92.00 274 LYS A C 1
ATOM 2205 O O . LYS A 1 274 ? -2.628 13.466 27.972 1.00 92.00 274 LYS A O 1
ATOM 2210 N N . THR A 1 275 ? -3.041 13.849 30.130 1.00 92.44 275 THR A N 1
ATOM 2211 C CA . THR A 1 275 ? -4.067 12.804 30.239 1.00 92.44 275 THR A CA 1
ATOM 2212 C C . THR A 1 275 ? -5.449 13.354 29.891 1.00 92.44 275 THR A C 1
ATOM 2214 O O . THR A 1 275 ? -5.724 14.547 30.058 1.00 92.44 275 THR A O 1
ATOM 2217 N N . ALA A 1 276 ? -6.371 12.476 29.478 1.00 91.56 276 ALA A N 1
ATOM 2218 C CA . ALA A 1 276 ? -7.766 12.855 29.234 1.00 91.56 276 ALA A CA 1
ATOM 2219 C C . ALA A 1 276 ? -8.409 13.531 30.459 1.00 91.56 276 ALA A C 1
ATOM 2221 O O . ALA A 1 276 ? -9.253 14.415 30.314 1.00 91.56 276 ALA A O 1
ATOM 2222 N N . LEU A 1 277 ? -7.973 13.146 31.662 1.00 91.00 277 LEU A N 1
ATOM 2223 C CA . LEU A 1 277 ? -8.453 13.723 32.906 1.00 91.00 277 LEU A CA 1
ATOM 2224 C C . LEU A 1 277 ? -7.988 15.171 33.093 1.00 91.00 277 LEU A C 1
ATOM 2226 O O . LEU A 1 277 ? -8.810 16.045 33.354 1.00 91.00 277 LEU A O 1
ATOM 2230 N N . GLN A 1 278 ? -6.690 15.426 32.922 1.00 90.94 278 GLN A N 1
ATOM 2231 C CA . GLN A 1 278 ? -6.130 16.777 33.028 1.00 90.94 278 GLN A CA 1
ATOM 2232 C C . GLN A 1 278 ? -6.813 17.727 32.043 1.00 90.94 278 GLN A C 1
ATOM 2234 O O . GLN A 1 278 ? -7.237 18.814 32.421 1.00 90.94 278 GLN A O 1
ATOM 2239 N N . VAL A 1 279 ? -7.002 17.279 30.799 1.00 91.44 279 VAL A N 1
ATOM 2240 C CA . VAL A 1 279 ? -7.712 18.054 29.776 1.00 91.44 279 VAL A CA 1
ATOM 2241 C C . VAL A 1 279 ? -9.158 18.336 30.186 1.00 91.44 279 VAL A C 1
ATOM 2243 O O . VAL A 1 279 ? -9.625 19.469 30.047 1.00 91.44 279 VAL A O 1
ATOM 2246 N N . ALA A 1 280 ? -9.873 17.334 30.706 1.00 89.88 280 ALA A N 1
ATOM 2247 C CA . ALA A 1 280 ? -11.253 17.509 31.144 1.00 89.88 280 ALA A CA 1
ATOM 2248 C C . ALA A 1 280 ? -11.376 18.527 32.293 1.00 89.88 280 ALA A C 1
ATOM 2250 O O . ALA A 1 280 ? -12.307 19.332 32.291 1.00 89.88 280 ALA A O 1
ATOM 2251 N N . GLU A 1 281 ? -10.440 18.530 33.243 1.00 89.25 281 GLU A N 1
ATOM 2252 C CA . GLU A 1 281 ? -10.420 19.473 34.368 1.00 89.25 281 GLU A CA 1
ATOM 2253 C C . GLU A 1 281 ? -10.024 20.892 33.922 1.00 89.25 281 GLU A C 1
ATOM 2255 O O . GLU A 1 281 ? -10.741 21.847 34.221 1.00 89.25 281 GLU A O 1
ATOM 2260 N N . GLU A 1 282 ? -8.955 21.043 33.132 1.00 89.06 282 GLU A N 1
ATOM 2261 C CA . GLU A 1 282 ? -8.471 22.343 32.634 1.00 89.06 282 GLU A CA 1
ATOM 2262 C C . GLU A 1 282 ? -9.503 23.065 31.757 1.00 89.06 282 GLU A C 1
ATOM 2264 O O . GLU A 1 282 ? -9.661 24.286 31.834 1.00 89.06 282 GLU A O 1
ATOM 2269 N N . LYS A 1 283 ? -10.231 22.314 30.924 1.00 84.62 283 LYS A N 1
ATOM 2270 C CA . LYS A 1 283 ? -11.281 22.852 30.044 1.00 84.62 283 LYS A CA 1
ATOM 2271 C C . LYS A 1 283 ? -12.644 22.943 30.735 1.00 84.62 283 LYS A C 1
ATOM 2273 O O . LYS A 1 283 ? -13.601 23.444 30.140 1.00 84.62 283 LYS A O 1
ATOM 2278 N N . GLY A 1 284 ? -12.752 22.468 31.978 1.00 84.06 284 GLY A N 1
ATOM 2279 C CA . GLY A 1 284 ? -13.999 22.425 32.737 1.00 84.06 284 GLY A CA 1
ATOM 2280 C C . GLY A 1 284 ? -15.089 21.602 32.048 1.00 84.06 284 GLY A C 1
ATOM 2281 O O . GLY A 1 284 ? -16.241 22.029 32.033 1.00 84.06 284 GLY A O 1
ATOM 2282 N N . LEU A 1 285 ? -14.712 20.472 31.443 1.00 85.44 285 LEU A N 1
ATOM 2283 C CA . LEU A 1 285 ? -15.580 19.499 30.761 1.00 85.44 285 LEU A CA 1
ATOM 2284 C C . LEU A 1 285 ? -16.073 18.385 31.699 1.00 85.44 285 LEU A C 1
ATOM 2286 O O . LEU A 1 285 ? -16.679 17.410 31.254 1.00 85.44 285 LEU A O 1
ATOM 2290 N N . THR A 1 286 ? -15.800 18.507 32.996 1.00 85.56 286 THR A N 1
ATOM 2291 C CA . THR A 1 286 ? -16.358 17.623 34.016 1.00 85.56 286 THR A CA 1
ATOM 2292 C C . THR A 1 286 ? -17.857 17.864 34.173 1.00 85.56 286 THR A C 1
ATOM 2294 O O . THR A 1 286 ? -18.323 19.004 34.091 1.00 85.56 286 THR A O 1
ATOM 2297 N N . LEU A 1 287 ? -18.611 16.794 34.417 1.00 83.31 287 LEU A N 1
ATOM 2298 C CA . LEU A 1 287 ? -20.053 16.863 34.634 1.00 83.31 287 LEU A CA 1
ATOM 2299 C C . LEU A 1 287 ? -20.390 17.706 35.871 1.00 83.31 287 LEU A C 1
ATOM 2301 O O . LEU A 1 287 ? -19.831 17.500 36.947 1.00 83.31 287 LEU A O 1
ATOM 2305 N N . LEU A 1 288 ? -21.316 18.648 35.700 1.00 81.19 288 LEU A N 1
ATOM 2306 C CA . LEU A 1 288 ? -21.913 19.410 36.794 1.00 81.19 288 LEU A CA 1
ATOM 2307 C C . LEU A 1 288 ? -22.957 18.566 37.533 1.00 81.19 288 LEU A C 1
ATOM 2309 O O . LEU A 1 288 ? -23.558 17.651 36.961 1.00 81.19 288 LEU A O 1
ATOM 2313 N N . SER A 1 289 ? -23.206 18.908 38.796 1.00 80.38 289 SER A N 1
ATOM 2314 C CA . SER A 1 289 ? -24.306 18.319 39.563 1.00 80.38 289 SER A CA 1
ATOM 2315 C C . SER A 1 289 ? -25.664 18.686 38.955 1.00 80.38 289 SER A C 1
ATOM 2317 O O . SER A 1 289 ? -25.819 19.723 38.307 1.00 80.38 289 SER A O 1
ATOM 2319 N N . GLU A 1 290 ? -26.681 17.851 39.184 1.00 79.69 290 GLU A N 1
ATOM 2320 C CA . GLU A 1 290 ? -28.040 18.097 38.680 1.00 79.69 290 GLU A CA 1
ATOM 2321 C C . GLU A 1 290 ? -28.585 19.468 39.119 1.00 79.69 290 GLU A C 1
ATOM 2323 O O . GLU A 1 290 ? -29.211 20.165 38.325 1.00 79.69 290 GLU A O 1
ATOM 2328 N N . GLU A 1 291 ? -28.261 19.902 40.338 1.00 81.19 291 GLU A N 1
ATOM 2329 C CA . GLU A 1 291 ? -28.661 21.197 40.901 1.00 81.19 291 GLU A CA 1
ATOM 2330 C C . GLU A 1 291 ? -28.023 22.387 40.166 1.00 81.19 291 GLU A C 1
ATOM 2332 O O . GLU A 1 291 ? -28.661 23.418 39.945 1.00 81.19 291 GLU A O 1
ATOM 2337 N N . GLU A 1 292 ? -26.754 22.264 39.771 1.00 83.06 292 GLU A N 1
ATOM 2338 C CA . GLU A 1 292 ? -26.053 23.282 38.984 1.00 83.06 292 GLU A CA 1
ATOM 2339 C C . GLU A 1 292 ? -26.598 23.349 37.557 1.00 83.06 292 GLU A C 1
ATOM 2341 O O . GLU A 1 292 ? -26.818 24.442 37.026 1.00 83.06 292 GLU A O 1
ATOM 2346 N N . VAL A 1 293 ? -26.878 22.189 36.953 1.00 83.75 293 VAL A N 1
ATOM 2347 C CA . VAL A 1 293 ? -27.518 22.109 35.635 1.00 83.75 293 VAL A CA 1
ATOM 2348 C C . VAL A 1 293 ? -28.919 22.722 35.685 1.00 83.75 293 VAL A C 1
ATOM 2350 O O . VAL A 1 293 ? -29.266 23.504 34.799 1.00 83.75 293 VAL A O 1
ATOM 2353 N N . GLU A 1 294 ? -29.711 22.436 36.723 1.00 84.69 294 GLU A N 1
ATOM 2354 C CA . GLU A 1 294 ? -31.052 23.003 36.891 1.00 84.69 294 GLU A CA 1
ATOM 2355 C C . GLU A 1 294 ? -31.014 24.530 37.007 1.00 84.69 294 GLU A C 1
ATOM 2357 O O . GLU A 1 294 ? -31.792 25.196 36.324 1.00 84.69 294 GLU A O 1
ATOM 2362 N N . LYS A 1 295 ? -30.077 25.098 37.779 1.00 85.19 295 LYS A N 1
ATOM 2363 C CA . LYS A 1 295 ? -29.907 26.560 37.890 1.00 85.19 295 LYS A CA 1
ATOM 2364 C C . LYS A 1 295 ? -29.605 27.213 36.542 1.00 85.19 295 LYS A C 1
ATOM 2366 O O . LYS A 1 295 ? -30.216 28.223 36.197 1.00 85.19 295 LYS A O 1
ATOM 2371 N N . ILE A 1 296 ? -28.696 26.628 35.760 1.00 85.00 296 ILE A N 1
ATOM 2372 C CA . ILE A 1 296 ? -28.326 27.158 34.438 1.00 85.00 296 ILE A CA 1
ATOM 2373 C C . ILE A 1 296 ? -29.504 27.040 33.461 1.00 85.00 296 ILE A C 1
ATOM 2375 O O . ILE A 1 296 ? -29.777 27.966 32.695 1.00 85.00 296 ILE A O 1
ATOM 2379 N N . VAL A 1 297 ? -30.234 25.921 33.493 1.00 86.19 297 VAL A N 1
ATOM 2380 C CA . VAL A 1 297 ? -31.449 25.739 32.686 1.00 86.19 297 VAL A CA 1
ATOM 2381 C C . VAL A 1 297 ? -32.525 26.749 33.088 1.00 86.19 297 VAL A C 1
ATOM 2383 O O . VAL A 1 297 ? -33.169 27.326 32.213 1.00 86.19 297 VAL A O 1
ATOM 2386 N N . GLU A 1 298 ? -32.705 27.005 34.383 1.00 85.81 298 GLU A N 1
ATOM 2387 C CA . GLU A 1 298 ? -33.654 27.996 34.883 1.00 85.81 298 GLU A CA 1
ATOM 2388 C C . GLU A 1 298 ? -33.297 29.412 34.418 1.00 85.81 298 GLU A C 1
ATOM 2390 O O . GLU A 1 298 ? -34.179 30.145 33.975 1.00 85.81 298 GLU A O 1
ATOM 2395 N N . GLU A 1 299 ? -32.019 29.788 34.442 1.00 86.38 299 GLU A N 1
ATOM 2396 C CA . GLU A 1 299 ? -31.546 31.071 33.914 1.00 86.38 299 GLU A CA 1
ATOM 2397 C C . GLU A 1 299 ? -31.879 31.216 32.421 1.00 86.38 299 GLU A C 1
ATOM 2399 O O . GLU A 1 299 ? -32.482 32.208 32.011 1.00 86.38 299 GLU A O 1
ATOM 2404 N N . VAL A 1 300 ? -31.585 30.189 31.614 1.00 87.00 300 VAL A N 1
ATOM 2405 C CA . VAL A 1 300 ? -31.905 30.179 30.175 1.00 87.00 300 VAL A CA 1
ATOM 2406 C C . VAL A 1 300 ? -33.411 30.269 29.935 1.00 87.00 300 VAL A C 1
ATOM 2408 O O . VAL A 1 300 ? -33.849 30.963 29.017 1.00 87.00 300 VAL A O 1
ATOM 2411 N N . VAL A 1 301 ? -34.220 29.586 30.744 1.00 84.94 301 VAL A N 1
ATOM 2412 C CA . VAL A 1 301 ? -35.684 29.648 30.669 1.00 84.94 301 VAL A CA 1
ATOM 2413 C C . VAL A 1 301 ? -36.186 31.046 31.033 1.00 84.94 301 VAL A C 1
ATOM 2415 O O . VAL A 1 301 ? -36.992 31.601 30.288 1.00 84.94 301 VAL A O 1
ATOM 2418 N N . ARG A 1 302 ? -35.668 31.653 32.110 1.00 85.00 302 ARG A N 1
ATOM 2419 C CA . ARG A 1 302 ? -36.033 33.006 32.563 1.00 85.00 302 ARG A CA 1
ATOM 2420 C C . ARG A 1 302 ? -35.691 34.080 31.534 1.00 85.00 302 ARG A C 1
ATOM 2422 O O . ARG A 1 302 ? -36.534 34.920 31.237 1.00 85.00 302 ARG A O 1
ATOM 2429 N N . GLU A 1 303 ? -34.509 34.004 30.928 1.00 86.94 303 GLU A N 1
ATOM 2430 C CA . GLU A 1 303 ? -34.079 34.890 29.834 1.00 86.94 303 GLU A CA 1
ATOM 2431 C C . GLU A 1 303 ? -34.973 34.790 28.582 1.00 86.94 303 GLU A C 1
ATOM 2433 O O . GLU A 1 303 ? -34.884 35.625 27.685 1.00 86.94 303 GLU A O 1
ATOM 2438 N N . ASN A 1 304 ? -35.810 33.752 28.483 1.00 86.25 304 ASN A N 1
ATOM 2439 C CA . ASN A 1 304 ? -36.603 33.426 27.298 1.00 86.25 304 ASN A CA 1
ATOM 2440 C C . ASN A 1 304 ? -38.095 33.222 27.599 1.00 86.25 304 ASN A C 1
ATOM 2442 O O . ASN A 1 304 ? -38.808 32.623 26.788 1.00 86.25 304 ASN A O 1
ATOM 2446 N N . ILE A 1 305 ? -38.581 33.742 28.731 1.00 83.00 305 ILE A N 1
ATOM 2447 C CA . ILE A 1 305 ? -39.979 33.610 29.169 1.00 83.00 305 ILE A CA 1
ATOM 2448 C C . ILE A 1 305 ? -40.964 34.059 28.086 1.00 83.00 305 ILE A C 1
ATOM 2450 O O . ILE A 1 305 ? -41.965 33.384 27.855 1.00 83.00 305 ILE A O 1
ATOM 2454 N N . ASP A 1 306 ? -40.676 35.153 27.384 1.00 82.38 306 ASP A N 1
ATOM 2455 C CA . ASP A 1 306 ? -41.584 35.700 26.368 1.00 82.38 306 ASP A CA 1
ATOM 2456 C C . ASP A 1 306 ? -41.765 34.739 25.184 1.00 82.38 306 ASP A C 1
ATOM 2458 O O . ASP A 1 306 ? -42.865 34.572 24.654 1.00 82.38 306 ASP A O 1
ATOM 2462 N N . VAL A 1 307 ? -40.694 34.031 24.812 1.00 82.12 307 VAL A N 1
ATOM 2463 C CA . VAL A 1 307 ? -40.713 33.015 23.751 1.00 82.12 307 VAL A CA 1
ATOM 2464 C C . VAL A 1 307 ? -41.484 31.775 24.205 1.00 82.12 307 VAL A C 1
ATOM 2466 O O . VAL A 1 307 ? -42.225 31.189 23.413 1.00 82.12 307 VAL A O 1
ATOM 2469 N N . ILE A 1 308 ? -41.345 31.394 25.477 1.00 82.94 308 ILE A N 1
ATOM 2470 C CA . ILE A 1 308 ? -42.069 30.265 26.076 1.00 82.94 308 ILE A CA 1
ATOM 2471 C C . ILE A 1 308 ? -43.565 30.565 26.135 1.00 82.94 308 ILE A C 1
ATOM 2473 O O . ILE A 1 308 ? -44.358 29.741 25.692 1.00 82.94 308 ILE A O 1
ATOM 2477 N N . LYS A 1 309 ? -43.963 31.764 26.574 1.00 79.19 309 LYS A N 1
ATOM 2478 C CA . LYS A 1 309 ? -45.374 32.181 26.602 1.00 79.19 309 LYS A CA 1
ATOM 2479 C C . LYS A 1 309 ? -46.004 32.227 25.209 1.00 79.19 309 LYS A C 1
ATOM 2481 O O . LYS A 1 309 ? -47.174 31.895 25.060 1.00 79.19 309 LYS A O 1
ATOM 2486 N N . ALA A 1 310 ? -45.238 32.607 24.184 1.00 80.19 310 ALA A N 1
ATOM 2487 C CA . ALA A 1 310 ? -45.737 32.695 22.813 1.00 80.19 310 ALA A CA 1
ATOM 2488 C C . ALA A 1 310 ? -45.821 31.339 22.083 1.00 80.19 310 ALA A C 1
ATOM 2490 O O . ALA A 1 310 ? -46.679 31.166 21.220 1.00 80.19 310 ALA A O 1
ATOM 2491 N N . LYS A 1 311 ? -44.914 30.390 22.368 1.00 80.38 311 LYS A N 1
ATOM 2492 C CA . LYS A 1 311 ? -44.772 29.134 21.598 1.00 80.38 311 LYS A CA 1
ATOM 2493 C C . LYS A 1 311 ? -44.949 27.846 22.412 1.00 80.38 311 LYS A C 1
ATOM 2495 O O . LYS A 1 311 ? -44.971 26.767 21.817 1.00 80.38 311 LYS A O 1
ATOM 2500 N N . GLY A 1 312 ? -45.046 27.925 23.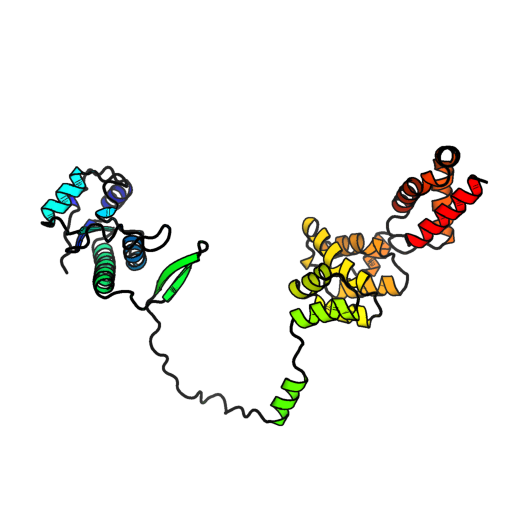738 1.00 80.81 312 GLY A N 1
ATOM 2501 C CA . GLY A 1 312 ? -45.134 26.778 24.645 1.00 80.81 312 GLY A CA 1
ATOM 2502 C C . GLY A 1 312 ? -44.044 25.735 24.376 1.00 80.81 312 GLY A C 1
ATOM 2503 O O . GLY A 1 312 ? -42.863 26.056 24.222 1.00 80.81 312 GLY A O 1
ATOM 2504 N N . MET A 1 313 ? -44.453 24.473 24.217 1.00 82.12 313 MET A N 1
ATOM 2505 C CA . MET A 1 313 ? -43.558 23.354 23.876 1.00 82.12 313 MET A CA 1
ATOM 2506 C C . MET A 1 313 ? -42.817 23.524 22.535 1.00 82.12 313 MET A C 1
ATOM 2508 O O . MET A 1 313 ? -41.769 22.910 22.337 1.00 82.12 313 MET A O 1
ATOM 2512 N N . GLY A 1 314 ? -43.287 24.393 21.632 1.00 79.88 314 GLY A N 1
ATOM 2513 C CA . GLY A 1 314 ? -42.588 24.728 20.387 1.00 79.88 314 GLY A CA 1
ATOM 2514 C C . GLY A 1 314 ? -41.263 25.478 20.590 1.00 79.88 314 GLY A C 1
ATOM 2515 O O . GLY A 1 314 ? -40.454 25.545 19.666 1.00 79.88 314 GLY A O 1
ATOM 2516 N N . ALA A 1 315 ? -41.000 26.015 21.789 1.00 84.25 315 ALA A N 1
ATOM 2517 C CA . ALA A 1 315 ? -39.731 26.659 22.141 1.00 84.25 315 ALA A CA 1
ATOM 2518 C C . ALA A 1 315 ? -38.619 25.663 22.539 1.00 84.25 315 ALA A C 1
ATOM 2520 O O . ALA A 1 315 ? -37.457 26.059 22.659 1.00 84.25 315 ALA A O 1
ATOM 2521 N N . MET A 1 316 ? -38.942 24.373 22.716 1.00 84.81 316 MET A N 1
ATOM 2522 C CA . MET A 1 316 ? -38.030 23.372 23.284 1.00 84.81 316 MET A CA 1
ATOM 2523 C C . MET A 1 316 ? -36.714 23.237 22.507 1.00 84.81 316 MET A C 1
ATOM 2525 O O . MET A 1 316 ? -35.652 23.228 23.121 1.00 84.81 316 MET A O 1
ATOM 2529 N N . GLY A 1 317 ? -36.756 23.187 21.172 1.00 83.88 317 GLY A N 1
ATOM 2530 C CA . GLY A 1 317 ? -35.539 23.055 20.358 1.00 83.88 317 GLY A CA 1
ATOM 2531 C C . GLY A 1 317 ? -34.592 24.254 20.488 1.00 83.88 317 GLY A C 1
ATOM 2532 O O . GLY A 1 317 ? -33.378 24.086 20.581 1.00 83.88 317 GLY A O 1
ATOM 2533 N N . MET A 1 318 ? -35.144 25.468 20.570 1.00 86.94 318 MET A N 1
ATOM 2534 C CA . MET A 1 318 ? -34.362 26.697 20.742 1.00 86.94 318 MET A CA 1
ATOM 2535 C C . MET A 1 318 ? -33.735 26.777 22.139 1.00 86.94 318 MET A C 1
ATOM 2537 O O . MET A 1 318 ? -32.557 27.110 22.269 1.00 86.94 318 MET A O 1
ATOM 2541 N N . LEU A 1 319 ? -34.508 26.451 23.178 1.00 85.50 319 LEU A N 1
ATOM 2542 C CA . LEU A 1 319 ? -34.041 26.450 24.566 1.00 85.50 319 LEU A CA 1
ATOM 2543 C C . LEU A 1 319 ? -33.011 25.356 24.817 1.00 85.50 319 LEU A C 1
ATOM 2545 O O . LEU A 1 319 ? -32.009 25.616 25.473 1.00 85.50 319 LEU A O 1
ATOM 2549 N N . MET A 1 320 ? -33.204 24.172 24.230 1.00 85.06 320 MET A N 1
ATOM 2550 C CA . MET A 1 320 ? -32.209 23.104 24.244 1.00 85.06 320 MET A CA 1
ATOM 2551 C C . MET A 1 320 ? -30.901 23.575 23.600 1.00 85.06 320 MET A C 1
ATOM 2553 O O . MET A 1 320 ? -29.846 23.399 24.197 1.00 85.06 320 MET A O 1
ATOM 2557 N N . GLY A 1 321 ? -30.955 24.246 22.444 1.00 84.06 321 GLY A N 1
ATOM 2558 C CA . GLY A 1 321 ? -29.762 24.813 21.807 1.00 84.06 321 GLY A CA 1
ATOM 2559 C C . GLY A 1 321 ? -29.031 25.834 22.690 1.00 84.06 321 GLY A C 1
ATOM 2560 O O . GLY A 1 321 ? -27.811 25.773 22.818 1.00 84.06 321 GLY A O 1
ATOM 2561 N N . ARG A 1 322 ? -29.765 26.739 23.353 1.00 86.31 322 ARG A N 1
ATOM 2562 C CA . ARG A 1 322 ? -29.183 27.752 24.256 1.00 86.31 322 ARG A CA 1
ATOM 2563 C C . ARG A 1 322 ? -28.618 27.150 25.545 1.00 86.31 322 ARG A C 1
ATOM 2565 O O . ARG A 1 322 ? -27.522 27.522 25.954 1.00 86.31 322 ARG A O 1
ATOM 2572 N N . ALA A 1 323 ? -29.331 26.205 26.154 1.00 84.62 323 ALA A N 1
ATOM 2573 C CA . ALA A 1 323 ? -28.877 25.505 27.351 1.00 84.62 323 ALA A CA 1
ATOM 2574 C C . ALA A 1 323 ? -27.628 24.665 27.057 1.00 84.62 323 ALA A C 1
ATOM 2576 O O . ALA A 1 323 ? -26.643 24.775 27.778 1.00 84.62 323 ALA A O 1
ATOM 2577 N N . MET A 1 324 ? -27.616 23.916 25.950 1.00 81.06 324 MET A N 1
ATOM 2578 C CA . MET A 1 324 ? -26.446 23.143 25.518 1.00 81.06 324 MET A CA 1
ATOM 2579 C C . MET A 1 324 ? -25.255 24.037 25.151 1.00 81.06 324 MET A C 1
ATOM 2581 O O . MET A 1 324 ? -24.115 23.637 25.367 1.00 81.06 324 MET A O 1
ATOM 2585 N N . ALA A 1 325 ? -25.489 25.255 24.647 1.00 82.88 325 ALA A N 1
ATOM 2586 C CA . ALA A 1 325 ? -24.419 26.222 24.405 1.00 82.88 325 ALA A CA 1
ATOM 2587 C C . ALA A 1 325 ? -23.780 26.731 25.711 1.00 82.88 325 ALA A C 1
ATOM 2589 O O . ALA A 1 325 ? -22.554 26.811 25.783 1.00 82.88 325 ALA A O 1
ATOM 2590 N N . LYS A 1 326 ? -24.579 27.032 26.751 1.00 81.25 326 LYS A N 1
ATOM 2591 C CA . LYS A 1 326 ? -24.058 27.420 28.081 1.00 81.25 326 LYS A CA 1
ATOM 2592 C C . LYS A 1 326 ? -23.405 26.233 28.817 1.00 81.25 326 LYS A C 1
ATOM 2594 O O . LYS A 1 326 ? -22.399 26.414 29.495 1.00 81.25 326 LYS A O 1
ATOM 2599 N N . LEU A 1 327 ? -23.935 25.020 28.648 1.00 80.44 327 LEU A N 1
ATOM 2600 C CA . LEU A 1 327 ? -23.486 23.787 29.314 1.00 80.44 327 LEU A CA 1
ATOM 2601 C C . LEU A 1 327 ? -22.480 22.963 28.492 1.00 80.44 327 LEU A C 1
ATOM 2603 O O . LEU A 1 327 ? -22.271 21.798 28.810 1.00 80.44 327 LEU A O 1
ATOM 2607 N N . ARG A 1 328 ? -21.885 23.520 27.428 1.00 73.69 328 ARG A N 1
ATOM 2608 C CA . ARG A 1 328 ? -21.093 22.810 26.402 1.00 73.69 328 ARG A CA 1
ATOM 2609 C C . ARG A 1 328 ? -20.153 21.735 26.981 1.00 73.69 328 ARG A C 1
ATOM 2611 O O . ARG A 1 328 ? -19.098 22.058 27.514 1.00 73.69 328 ARG A O 1
ATOM 2618 N N . GLY A 1 329 ? -20.546 20.462 26.856 1.00 73.50 329 GLY A N 1
ATOM 2619 C CA . GLY A 1 329 ? -19.777 19.294 27.319 1.00 73.50 329 GLY A CA 1
ATOM 2620 C C . GLY A 1 329 ? -19.842 18.989 28.826 1.00 73.50 329 GLY A C 1
ATOM 2621 O O . GLY A 1 329 ? -19.282 17.987 29.251 1.00 73.50 329 GLY A O 1
ATOM 2622 N N . LYS A 1 330 ? -20.542 19.808 29.620 1.00 79.19 330 LYS A N 1
ATOM 2623 C CA . LYS A 1 330 ? -20.601 19.757 31.096 1.00 79.19 330 LYS A CA 1
ATOM 2624 C C . LYS A 1 330 ? -21.860 19.102 31.665 1.00 79.19 330 LYS A C 1
ATOM 2626 O O . LYS A 1 330 ? -22.009 19.007 32.878 1.00 79.19 330 LYS A O 1
ATOM 2631 N N . ALA A 1 331 ? -22.798 18.697 30.816 1.00 79.44 331 ALA A N 1
ATOM 2632 C CA . ALA A 1 331 ? -24.034 18.038 31.226 1.00 79.44 331 ALA A CA 1
ATOM 2633 C C . ALA A 1 331 ? -24.466 17.016 30.169 1.00 79.44 331 ALA A C 1
ATOM 2635 O O . ALA A 1 331 ? -24.280 17.248 28.973 1.00 79.44 331 ALA A O 1
ATOM 2636 N N . ASP A 1 332 ? -25.081 15.909 30.596 1.00 78.62 332 ASP A N 1
ATOM 2637 C CA . ASP A 1 332 ? -25.713 14.963 29.670 1.00 78.62 332 ASP A CA 1
ATOM 2638 C C . ASP A 1 332 ? -26.917 15.640 28.999 1.00 78.62 332 ASP A C 1
ATOM 2640 O O . ASP A 1 332 ? -27.856 16.088 29.666 1.00 78.62 332 ASP A O 1
ATOM 2644 N N . GLY A 1 333 ? -26.928 15.670 27.664 1.00 79.50 333 GLY A N 1
ATOM 2645 C CA . GLY A 1 333 ? -28.034 16.224 26.888 1.00 79.50 333 GLY A CA 1
ATOM 2646 C C . GLY A 1 333 ? -29.403 15.616 27.228 1.00 79.50 333 GLY A C 1
ATOM 2647 O O . GLY A 1 333 ? -30.422 16.292 27.080 1.00 79.50 333 GLY A O 1
ATOM 2648 N N . LYS A 1 334 ? -29.465 14.374 27.732 1.00 82.50 334 LYS A N 1
ATOM 2649 C CA . LYS A 1 334 ? -30.714 13.780 28.241 1.00 82.50 334 LYS A CA 1
ATOM 2650 C C . LYS A 1 334 ? -31.224 14.486 29.493 1.00 82.50 334 LYS A C 1
ATOM 2652 O O . LYS A 1 334 ? -32.413 14.798 29.544 1.00 82.50 334 LYS A O 1
ATOM 2657 N N . LEU A 1 335 ? -30.346 14.753 30.459 1.00 84.06 335 LEU A N 1
ATOM 2658 C CA . LEU A 1 335 ? -30.693 15.463 31.690 1.00 84.06 335 LEU A CA 1
ATOM 2659 C C . LEU A 1 335 ? -31.141 16.893 31.367 1.00 84.06 335 LEU A C 1
ATOM 2661 O O . LEU A 1 335 ? -32.213 17.321 31.790 1.00 84.06 335 LEU A O 1
ATOM 2665 N N . VAL A 1 336 ? -30.389 17.593 30.510 1.00 85.00 336 VAL A N 1
ATOM 2666 C CA . VAL A 1 336 ? -30.747 18.944 30.044 1.00 85.00 336 VAL A CA 1
ATOM 2667 C C . VAL A 1 336 ? -32.111 18.943 29.348 1.00 85.00 336 VAL A C 1
ATOM 2669 O O . VAL A 1 336 ? -32.955 19.787 29.638 1.00 85.00 336 VAL A O 1
ATOM 2672 N N . SER A 1 337 ? -32.371 17.968 28.471 1.00 85.94 337 SER A N 1
ATOM 2673 C CA . SER A 1 337 ? -33.663 17.813 27.787 1.00 85.94 337 SER A CA 1
ATOM 2674 C C . SER A 1 337 ? -34.829 17.647 28.765 1.00 85.94 337 SER A C 1
ATOM 2676 O O . SER A 1 337 ? -35.877 18.280 28.602 1.00 85.94 337 SER A O 1
ATOM 2678 N N . GLN A 1 338 ? -34.649 16.816 29.796 1.00 87.44 338 GLN A N 1
ATOM 2679 C CA . GLN A 1 338 ? -35.660 16.577 30.825 1.00 87.44 338 GLN A CA 1
ATOM 2680 C C . GLN A 1 338 ? -35.941 17.840 31.647 1.00 87.44 338 GLN A C 1
ATOM 2682 O O . GLN A 1 338 ? -37.106 18.212 31.800 1.00 87.44 338 GLN A O 1
ATOM 2687 N N . LEU A 1 339 ? -34.895 18.531 32.110 1.00 86.81 339 LEU A N 1
ATOM 2688 C CA . LEU A 1 339 ? -35.020 19.754 32.907 1.00 86.81 339 LEU A CA 1
ATOM 2689 C C . LEU A 1 339 ? -35.664 20.894 32.109 1.00 86.81 339 LEU A C 1
ATOM 2691 O O . LEU A 1 339 ? -36.606 21.522 32.590 1.00 86.81 339 LEU A O 1
ATOM 2695 N N . VAL A 1 340 ? -35.237 21.113 30.860 1.00 86.31 340 VAL A N 1
ATOM 2696 C CA . VAL A 1 340 ? -35.836 22.124 29.970 1.00 86.31 340 VAL A CA 1
ATOM 2697 C C . VAL A 1 340 ? -37.321 21.835 29.761 1.00 86.31 340 VAL A C 1
ATOM 2699 O O . VAL A 1 340 ? -38.149 22.738 29.879 1.00 86.31 340 VAL A O 1
ATOM 2702 N N . ARG A 1 341 ? -37.687 20.574 29.497 1.00 87.12 341 ARG A N 1
ATOM 2703 C CA . ARG A 1 341 ? -39.089 20.179 29.317 1.00 87.12 341 ARG A CA 1
ATOM 2704 C C . ARG A 1 341 ? -39.922 20.444 30.569 1.00 87.12 341 ARG A C 1
ATOM 2706 O O . ARG A 1 341 ? -41.008 21.007 30.453 1.00 87.12 341 ARG A O 1
ATOM 2713 N N . LYS A 1 342 ? -39.413 20.056 31.742 1.00 87.00 342 LYS A N 1
ATOM 2714 C CA . LYS A 1 342 ? -40.085 20.257 33.031 1.00 87.00 342 LYS A CA 1
ATOM 2715 C C . LYS A 1 342 ? -40.324 21.745 33.300 1.00 87.00 342 LYS A C 1
ATOM 2717 O O . LYS A 1 342 ? -41.455 22.140 33.562 1.00 87.00 342 LYS A O 1
ATOM 2722 N N . LYS A 1 343 ? -39.301 22.588 33.129 1.00 84.31 343 LYS A N 1
ATOM 2723 C CA . LYS A 1 343 ? -39.419 24.038 33.339 1.00 84.31 343 LYS A CA 1
ATOM 2724 C C . LYS A 1 343 ? -40.391 24.694 32.358 1.00 84.31 343 LYS A C 1
ATOM 2726 O O . LYS A 1 343 ? -41.216 25.497 32.772 1.00 84.31 343 LYS A O 1
ATOM 2731 N N . ILE A 1 344 ? -40.378 24.323 31.075 1.00 84.12 344 ILE A N 1
ATOM 2732 C CA . ILE A 1 344 ? -41.362 24.847 30.108 1.00 84.12 344 ILE A CA 1
ATOM 2733 C C . ILE A 1 344 ? -42.799 24.534 30.554 1.00 84.12 344 ILE A C 1
ATOM 2735 O O . ILE A 1 344 ? -43.666 25.396 30.427 1.00 84.12 344 ILE A O 1
ATOM 2739 N N . GLN A 1 345 ? -43.055 23.333 31.083 1.00 83.62 345 GLN A N 1
ATOM 2740 C CA . GLN A 1 345 ? -44.378 22.945 31.586 1.00 83.62 345 GLN A CA 1
ATOM 2741 C C . GLN A 1 345 ? -44.789 23.734 32.837 1.00 83.62 345 GLN A C 1
ATOM 2743 O O . GLN A 1 345 ? -45.948 24.129 32.933 1.00 83.62 345 GLN A O 1
ATOM 2748 N N . GLU A 1 346 ? -43.850 24.017 33.743 1.00 81.50 346 GLU A N 1
ATOM 2749 C CA . GLU A 1 346 ? -44.083 24.850 34.935 1.00 81.50 346 GLU A CA 1
ATOM 2750 C C . GLU A 1 346 ? -44.437 26.308 34.580 1.00 81.50 346 GLU A C 1
ATOM 2752 O O . GLU A 1 346 ? -45.265 26.903 35.256 1.00 81.50 346 GLU A O 1
ATOM 2757 N N . PHE A 1 347 ? -43.859 26.877 33.513 1.00 72.25 347 PHE A N 1
ATOM 2758 C CA . PHE A 1 347 ? -44.116 28.266 33.083 1.00 72.25 347 PHE A CA 1
ATOM 2759 C C . PHE A 1 347 ? -45.227 28.425 32.028 1.00 72.25 347 PHE A C 1
ATOM 2761 O O . PHE A 1 347 ? -45.606 29.556 31.713 1.00 72.25 347 PHE A O 1
ATOM 2768 N N . SER A 1 348 ? -45.700 27.322 31.437 1.00 61.62 348 SER A N 1
ATOM 2769 C CA . SER A 1 348 ? -46.822 27.312 30.478 1.00 61.62 348 SER A CA 1
ATOM 2770 C C . SER A 1 348 ? -48.162 26.927 31.120 1.00 61.62 348 SER A C 1
ATOM 2772 O O . SER A 1 348 ? -49.186 27.014 30.443 1.00 61.62 348 SER A O 1
ATOM 2774 N N . SER A 1 349 ? -48.136 26.461 32.374 1.00 51.22 349 SER A N 1
ATOM 2775 C CA . SER A 1 349 ? -49.316 26.279 33.234 1.00 51.22 349 SER A CA 1
ATOM 2776 C C . SER A 1 349 ? -49.612 27.585 33.960 1.00 51.22 349 SER A C 1
ATOM 2778 O O . SER A 1 349 ? -50.811 27.895 34.130 1.00 51.22 349 SER A O 1
#

Secondary structure (DSSP, 8-state):
---EE-GGGGTT-S-HHHHHHHTTT-EEEEEEETT-TTTSS-EEETTEEHHHHHHHHHTTT-S--EEGGG-S-TT--HHHHHHHHHHTT--TT-EEEEEEE-HHHHHHHHHHHHHHHHHHHH-SPPEEEEE-TTS-EEEEEEPPPPPP----SSS------HHHHHHHHHTPPPPHHHHHHHHHHHH---HHHHHHHHHTT-HHHHHHHHHTT--HHHHHIIIIIIHHHHTTTS-GGG--HHHHHHHHHHHHTTSB-GGGHHHHHHHHHH-TTS-HHHHHHHTT-BPPPHHHHHHHHHHHHHTTHHHHHHHGGGGHHHHHHHHHHHTTTTS-HHHHHHHHHHHHHHHH-

Mean predicted aligned error: 9.52 Å

pLDDT: mean 91.87, std 5.93, range [51.22, 98.12]